Protein AF-0000000067832736 (afdb_homodimer)

Nearest PDB structures (foldseek):
  3fb3-assembly1_A  TM=7.747E-01  e=6.670E-08  Trypanosoma brucei
  3bj7-assembly2_C  TM=7.191E-01  e=8.350E-07  Mus musculus
  6tdf-assembly1_A  TM=6.948E-01  e=8.350E-07  Aspergillus fumigatus Af293
  2dxq-assembly1_B  TM=7.215E-01  e=2.022E-06  Agrobacterium fabrum str. C58
  1i21-assembly1_B  TM=8.495E-01  e=1.394E-04  Saccharomyces cerevisiae

Solvent-accessible surface area (backbone atoms only — not comparable to full-atom values): 16251 Å² total; per-residue (Å²): 108,76,44,77,46,80,49,65,57,88,81,41,46,80,68,45,50,65,53,50,52,53,55,47,67,76,65,65,87,48,50,86,74,47,45,85,35,65,35,59,69,60,54,49,50,33,41,74,72,69,25,49,47,35,39,36,29,22,39,80,88,62,50,73,49,32,40,36,35,28,42,48,41,59,41,65,54,22,56,84,32,34,27,28,37,48,73,47,75,49,55,42,78,93,54,51,56,87,59,47,54,59,51,51,53,52,52,48,50,54,52,36,47,74,72,57,28,43,33,37,38,40,68,30,43,70,87,69,64,46,56,62,61,40,41,75,73,59,32,41,85,55,29,35,35,25,36,34,74,107,108,77,44,76,46,80,48,64,58,90,80,41,47,80,68,44,50,66,53,51,54,53,54,46,67,74,65,61,74,59,50,84,74,48,46,83,35,65,35,58,70,58,52,50,51,35,41,76,71,69,25,48,46,36,38,35,29,23,39,80,87,62,50,75,48,32,39,36,36,28,43,48,42,59,43,65,55,21,56,84,32,34,28,29,36,48,73,48,75,48,55,42,78,93,54,51,56,88,59,46,51,60,50,50,53,52,52,48,51,54,52,37,46,75,72,57,27,44,33,37,39,40,68,31,44,70,86,70,64,45,55,63,62,42,40,76,72,59,32,42,84,55,29,36,34,25,36,34,76,106

Organism: Methylorubrum extorquens (strain ATCC 14718 / DSM 1338 / JCM 2805 / NCIMB 9133 / AM1) (NCBI:txid272630)

Sequence (300 aa):
MIRFDVEPLATVADEIAPLWERHYEEGAEDREIAPFAPDWRRYFMLEEGGNLLLLTARTDDGTMVGYLMAIIDTHLHFSRTVFAGVDVYWLAPEHRGGRTALRMLKTAEACFKAMGAHVVLQHAWHVRGQERLLARMGYAPMETVMKKVLMIRFDVEPLATVADEIAPLWERHYEEGAEDREIAPFAPDWRRYFMLEEGGNLLLLTARTDDGTMVGYLMAIIDTHLHFSRTVFAGVDVYWLAPEHRGGRTALRMLKTAEACFKAMGAHVVLQHAWHVRGQERLLARMGYAPMETVMKKVL

Structure (mmCIF, N/CA/C/O backbone):
data_AF-0000000067832736-model_v1
#
loop_
_entity.id
_entity.type
_entity.pdbx_description
1 polymer 'N-acetyltransferase domain-containing protein'
#
loop_
_atom_site.group_PDB
_atom_site.id
_atom_site.type_symbol
_atom_site.label_atom_id
_atom_site.label_alt_id
_atom_site.label_comp_id
_atom_site.label_asym_id
_atom_site.label_entity_id
_atom_site.label_seq_id
_atom_site.pdbx_PDB_ins_code
_atom_site.Cartn_x
_atom_site.Cartn_y
_atom_site.Cartn_z
_atom_site.occupancy
_atom_site.B_iso_or_equiv
_atom_site.auth_seq_id
_atom_site.auth_comp_id
_atom_site.auth_asym_id
_atom_site.auth_atom_id
_atom_site.pdbx_PDB_model_num
ATOM 1 N N . MET A 1 1 ? 0.219 32.844 8.609 1 86.75 1 MET A N 1
ATOM 2 C CA . MET A 1 1 ? 1.214 31.953 8.016 1 86.75 1 MET A CA 1
ATOM 3 C C . MET A 1 1 ? 1.048 30.531 8.531 1 86.75 1 MET A C 1
ATOM 5 O O . MET A 1 1 ? 0.608 30.328 9.664 1 86.75 1 MET A O 1
ATOM 9 N N . ILE A 1 2 ? 1.177 29.516 7.801 1 95.12 2 ILE A N 1
ATOM 10 C CA . ILE A 1 2 ? 1.01 28.125 8.227 1 95.12 2 ILE A CA 1
ATOM 11 C C . ILE A 1 2 ? 2.35 27.562 8.688 1 95.12 2 ILE A C 1
ATOM 13 O O . ILE A 1 2 ? 3.371 27.734 8.023 1 95.12 2 ILE A O 1
ATOM 17 N N . ARG A 1 3 ? 2.355 27.016 9.859 1 96.56 3 ARG A N 1
ATOM 18 C CA . ARG A 1 3 ? 3.535 26.359 10.422 1 96.56 3 ARG A CA 1
ATOM 19 C C . ARG A 1 3 ? 3.393 24.844 10.383 1 96.56 3 ARG A C 1
ATOM 21 O O . ARG A 1 3 ? 2.301 24.312 10.602 1 96.56 3 ARG A O 1
ATOM 28 N N . PHE A 1 4 ? 4.5 24.172 10.203 1 98 4 PHE A N 1
ATOM 29 C CA . PHE A 1 4 ? 4.527 22.719 10.195 1 98 4 PHE A CA 1
ATOM 30 C C . PHE A 1 4 ? 5.352 22.188 11.367 1 98 4 PHE A C 1
ATOM 32 O O . PHE A 1 4 ? 6.484 22.625 11.578 1 98 4 PHE A O 1
ATOM 39 N N . ASP A 1 5 ? 4.832 21.234 12.07 1 97.62 5 ASP A N 1
ATOM 40 C CA . ASP A 1 5 ? 5.551 20.625 13.188 1 97.62 5 ASP A CA 1
ATOM 41 C C . ASP A 1 5 ? 5.301 19.125 13.25 1 97.62 5 ASP A C 1
ATOM 43 O O . ASP A 1 5 ? 4.203 18.656 12.922 1 97.62 5 ASP A O 1
ATOM 47 N N . VAL A 1 6 ? 6.324 18.422 13.656 1 98.56 6 VAL A N 1
ATOM 48 C CA . VAL A 1 6 ? 6.133 17.016 14 1 98.56 6 VAL A CA 1
ATOM 49 C C . VAL A 1 6 ? 5.504 16.922 15.391 1 98.56 6 VAL A C 1
ATOM 51 O O . VAL A 1 6 ? 6.02 17.484 16.359 1 98.56 6 VAL A O 1
ATOM 54 N N . GLU A 1 7 ? 4.391 16.281 15.461 1 98.56 7 GLU A N 1
ATOM 55 C CA . GLU A 1 7 ? 3.707 16.109 16.734 1 98.56 7 GLU A CA 1
ATOM 56 C C . GLU A 1 7 ? 3.367 14.641 16.984 1 98.56 7 GLU A C 1
ATOM 58 O O . GLU A 1 7 ? 3.137 13.875 16.047 1 98.56 7 GLU A O 1
ATOM 63 N N . PRO A 1 8 ? 3.354 14.227 18.266 1 98.44 8 PRO A N 1
ATOM 64 C CA . PRO A 1 8 ? 2.875 12.875 18.547 1 98.44 8 PRO A CA 1
ATOM 65 C C . PRO A 1 8 ? 1.385 12.695 18.266 1 98.44 8 PRO A C 1
ATOM 67 O O . PRO A 1 8 ? 0.566 13.5 18.719 1 98.44 8 PRO A O 1
ATOM 70 N N . LEU A 1 9 ? 1.07 11.688 17.469 1 98.56 9 LEU A N 1
ATOM 71 C CA . LEU A 1 9 ? -0.328 11.422 17.141 1 98.56 9 LEU A CA 1
ATOM 72 C C . LEU A 1 9 ? -1.157 11.266 18.422 1 98.56 9 LEU A C 1
ATOM 74 O O . LEU A 1 9 ? -2.26 11.812 18.516 1 98.56 9 LEU A O 1
ATOM 78 N N . ALA A 1 10 ? -0.617 10.586 19.391 1 97.69 10 ALA A N 1
ATOM 79 C CA . ALA A 1 10 ? -1.321 10.289 20.641 1 97.69 10 ALA A CA 1
ATOM 80 C C . ALA A 1 10 ? -1.795 11.57 21.328 1 97.69 10 ALA A C 1
ATOM 82 O O . ALA A 1 10 ? -2.809 11.562 22.016 1 97.69 10 ALA A O 1
ATOM 83 N N . THR A 1 11 ? -1.122 12.672 21.078 1 97.88 11 THR A N 1
ATOM 84 C CA . THR A 1 11 ? -1.424 13.914 21.781 1 97.88 11 THR A CA 1
ATOM 85 C C . THR A 1 11 ? -2.398 14.766 20.984 1 97.88 11 THR A C 1
ATOM 87 O O . THR A 1 11 ? -3.014 15.688 21.516 1 97.88 11 THR A O 1
ATOM 90 N N . VAL A 1 12 ? -2.604 14.43 19.656 1 98.5 12 VAL A N 1
ATOM 91 C CA . VAL A 1 12 ? -3.398 15.336 18.844 1 98.5 12 VAL A CA 1
ATOM 92 C C . VAL A 1 12 ? -4.465 14.555 18.094 1 98.5 12 VAL A C 1
ATOM 94 O O . VAL A 1 12 ? -5.113 15.086 17.188 1 98.5 12 VAL A O 1
ATOM 97 N N . ALA A 1 13 ? -4.637 13.297 18.406 1 98.12 13 ALA A N 1
ATOM 98 C CA . ALA A 1 13 ? -5.602 12.445 17.703 1 98.12 13 ALA A CA 1
ATOM 99 C C . ALA A 1 13 ? -6.996 13.07 17.719 1 98.12 13 ALA A C 1
ATOM 101 O O . ALA A 1 13 ? -7.73 12.992 16.734 1 98.12 13 ALA A O 1
ATOM 102 N N . ASP A 1 14 ? -7.352 13.695 18.828 1 97.62 14 ASP A N 1
ATOM 103 C CA . ASP A 1 14 ? -8.672 14.297 18.969 1 97.62 14 ASP A CA 1
ATOM 104 C C . ASP A 1 14 ? -8.852 15.461 18 1 97.62 14 ASP A C 1
ATOM 106 O O . ASP A 1 14 ? -9.969 15.734 17.547 1 97.62 14 ASP A O 1
ATOM 110 N N . GLU A 1 15 ? -7.773 16.172 17.703 1 97.88 15 GLU A N 1
ATOM 111 C CA . GLU A 1 15 ? -7.812 17.266 16.75 1 97.88 15 GLU A CA 1
ATOM 112 C C . GLU A 1 15 ? -7.867 16.75 15.32 1 97.88 15 GLU A C 1
ATOM 114 O O . GLU A 1 15 ? -8.523 17.344 14.461 1 97.88 15 GLU A O 1
ATOM 119 N N . ILE A 1 16 ? -7.266 15.625 15.062 1 97.88 16 ILE A N 1
ATOM 120 C CA . ILE A 1 16 ? -7.141 15.07 13.727 1 97.88 16 ILE A CA 1
ATOM 121 C C . ILE A 1 16 ? -8.445 14.383 13.32 1 97.88 16 ILE A C 1
ATOM 123 O O . ILE A 1 16 ? -8.867 14.469 12.164 1 97.88 16 ILE A O 1
ATOM 127 N N . ALA A 1 17 ? -9.086 13.773 14.234 1 97.25 17 ALA A N 1
ATOM 128 C CA . ALA A 1 17 ? -10.227 12.898 13.961 1 97.25 17 ALA A CA 1
ATOM 129 C C . ALA A 1 17 ? -11.297 13.625 13.164 1 97.25 17 ALA A C 1
ATOM 131 O O . ALA A 1 17 ? -11.711 13.164 12.094 1 97.25 17 ALA A O 1
ATOM 132 N N . PRO A 1 18 ? -11.766 14.812 13.602 1 96.44 18 PRO A N 1
ATOM 133 C CA . PRO A 1 18 ? -12.805 15.492 12.828 1 96.44 18 PRO A CA 1
ATOM 134 C C . PRO A 1 18 ? -12.305 15.953 11.453 1 96.44 18 PRO A C 1
ATOM 136 O O . PRO A 1 18 ? -13.086 16 10.5 1 96.44 18 PRO A O 1
ATOM 139 N N . LEU A 1 19 ? -11.031 16.344 11.305 1 96.38 19 LEU A N 1
ATOM 140 C CA . LEU A 1 19 ? -10.469 16.734 10.023 1 96.38 19 LEU A CA 1
ATOM 141 C C . LEU A 1 19 ? -10.398 15.547 9.07 1 96.38 19 LEU A C 1
ATOM 143 O O . LEU A 1 19 ? -10.625 15.695 7.867 1 96.38 19 LEU A O 1
ATOM 147 N N . TRP A 1 20 ? -10.039 14.375 9.625 1 95.38 20 TRP A N 1
ATOM 148 C CA . TRP A 1 20 ? -9.922 13.164 8.828 1 95.38 20 TRP A CA 1
ATOM 149 C C . TRP A 1 20 ? -11.281 12.742 8.281 1 95.38 20 TRP A C 1
ATOM 151 O O . TRP A 1 20 ? -11.383 12.336 7.121 1 95.38 20 TRP A O 1
ATOM 161 N N . GLU A 1 21 ? -12.281 12.898 9.062 1 92.94 21 GLU A N 1
ATOM 162 C CA . GLU A 1 21 ? -13.641 12.633 8.586 1 92.94 21 GLU A CA 1
ATOM 163 C C . GLU A 1 21 ? -14.008 13.555 7.426 1 92.94 21 GLU A C 1
ATOM 165 O O . GLU A 1 21 ? -14.539 13.102 6.41 1 92.94 21 GLU A O 1
ATOM 170 N N . ARG A 1 22 ? -13.688 14.805 7.598 1 91.25 22 ARG A N 1
ATOM 171 C CA . ARG A 1 22 ? -13.922 15.781 6.535 1 91.25 22 ARG A CA 1
ATOM 172 C C . ARG A 1 22 ? -13.148 15.414 5.273 1 91.25 22 ARG A C 1
ATOM 174 O O . ARG A 1 22 ? -13.68 15.492 4.164 1 91.25 22 ARG A O 1
ATOM 181 N N . HIS A 1 23 ? -11.922 15.039 5.453 1 90.62 23 HIS A N 1
ATOM 182 C CA . HIS A 1 23 ? -11.047 14.602 4.371 1 90.62 23 HIS A CA 1
ATOM 183 C C . HIS A 1 23 ? -11.672 13.461 3.58 1 90.62 23 HIS A C 1
ATOM 185 O O . HIS A 1 23 ? -11.711 13.5 2.348 1 90.62 23 HIS A O 1
ATOM 191 N N . TYR A 1 24 ? -12.109 12.445 4.27 1 88.06 24 TYR A N 1
ATOM 192 C CA . TYR A 1 24 ? -12.664 11.258 3.633 1 88.06 24 TYR A CA 1
ATOM 193 C C . TYR A 1 24 ? -13.992 11.578 2.951 1 88.06 24 TYR A C 1
ATOM 195 O O . TYR A 1 24 ? -14.289 11.031 1.884 1 88.06 24 TYR A O 1
ATOM 203 N N . GLU A 1 25 ? -14.75 12.508 3.424 1 84.44 25 GLU A N 1
ATOM 204 C CA . GLU A 1 25 ? -16.016 12.922 2.834 1 84.44 25 GLU A CA 1
ATOM 205 C C . GLU A 1 25 ? -15.797 13.617 1.493 1 84.44 25 GLU A C 1
ATOM 207 O O . GLU A 1 25 ? -16.656 13.57 0.615 1 84.44 25 GLU A O 1
ATOM 212 N N . GLU A 1 26 ? -14.703 14.211 1.284 1 81.31 26 GLU A N 1
ATOM 213 C CA . GLU A 1 26 ? -14.391 14.93 0.053 1 81.31 26 GLU A CA 1
ATOM 214 C C . GLU A 1 26 ? -14.141 13.961 -1.101 1 81.31 26 GLU A C 1
ATOM 216 O O . GLU A 1 26 ? -14.297 14.32 -2.268 1 81.31 26 GLU A O 1
ATOM 221 N N . GLY A 1 27 ? -13.742 12.75 -0.785 1 70.81 27 GLY A N 1
ATOM 222 C CA . GLY A 1 27 ? -13.266 11.906 -1.87 1 70.81 27 GLY A CA 1
ATOM 223 C C . GLY A 1 27 ? -13.945 10.555 -1.917 1 70.81 27 GLY A C 1
ATOM 224 O O . GLY A 1 27 ? -13.734 9.781 -2.855 1 70.81 27 GLY A O 1
ATOM 225 N N . ALA A 1 28 ? -14.633 10.219 -0.95 1 66.5 28 ALA A N 1
ATOM 226 C CA . ALA A 1 28 ? -14.953 8.805 -0.811 1 66.5 28 ALA A CA 1
ATOM 227 C C . ALA A 1 28 ? -16.062 8.391 -1.774 1 66.5 28 ALA A C 1
ATOM 229 O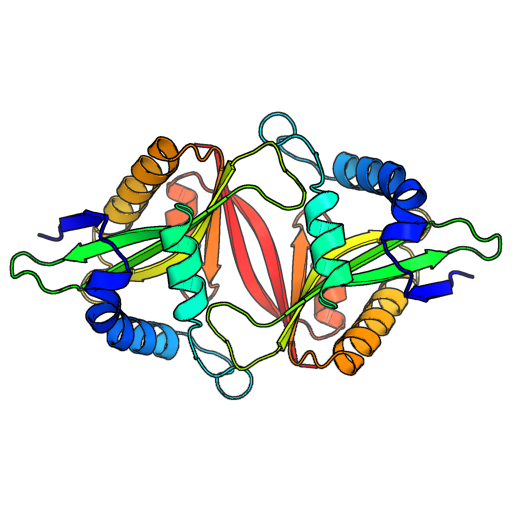 O . ALA A 1 28 ? -17.125 9.008 -1.806 1 66.5 28 ALA A O 1
ATOM 230 N N . GLU A 1 29 ? -15.516 7.52 -2.848 1 63.88 29 GLU A N 1
ATOM 231 C CA . GLU A 1 29 ? -16.344 6.77 -3.785 1 63.88 29 GLU A CA 1
ATOM 232 C C . GLU A 1 29 ? -16.562 5.336 -3.303 1 63.88 29 GLU A C 1
ATOM 234 O O . GLU A 1 29 ? -15.609 4.625 -3.004 1 63.88 29 GLU A O 1
ATOM 239 N N . ASP A 1 30 ? -17.469 5.059 -2.301 1 71.88 30 ASP A N 1
ATOM 240 C CA . ASP A 1 30 ? -17.812 3.695 -1.914 1 71.88 30 ASP A CA 1
ATOM 241 C C . ASP A 1 30 ? -17.906 3.561 -0.396 1 71.88 30 ASP A C 1
ATOM 243 O O . ASP A 1 30 ? -17.453 2.562 0.172 1 71.88 30 ASP A O 1
ATOM 247 N N . ARG A 1 31 ? -18.328 4.512 0.201 1 80 31 ARG A N 1
ATOM 248 C CA . ARG A 1 31 ? -18.438 4.566 1.655 1 80 31 ARG A CA 1
ATOM 249 C C . ARG A 1 31 ? -19.312 3.426 2.174 1 80 31 ARG A C 1
ATOM 251 O O . ARG A 1 31 ? -19.156 2.996 3.32 1 80 31 ARG A O 1
ATOM 258 N N . GLU A 1 32 ? -20.141 3.006 1.294 1 81.56 32 GLU A N 1
ATOM 259 C CA . GLU A 1 32 ? -21.031 1.922 1.705 1 81.56 32 GLU A CA 1
ATOM 260 C C . GLU A 1 32 ? -20.266 0.597 1.792 1 81.56 32 GLU A C 1
ATOM 262 O O . GLU A 1 32 ? -20.578 -0.243 2.639 1 81.56 32 GLU A O 1
ATOM 267 N N . ILE A 1 33 ? -19.328 0.477 1.059 1 84.25 33 ILE A N 1
ATOM 268 C CA . ILE A 1 33 ? -18.578 -0.766 0.992 1 84.25 33 ILE A CA 1
ATOM 269 C C . ILE A 1 33 ? -17.484 -0.762 2.062 1 84.25 33 ILE A C 1
ATOM 271 O O . ILE A 1 33 ? -17.297 -1.752 2.773 1 84.25 33 ILE A O 1
ATOM 275 N N . ALA A 1 34 ? -16.859 0.392 2.121 1 88.69 34 ALA A N 1
ATOM 276 C CA . ALA A 1 34 ? -15.789 0.571 3.102 1 88.69 34 ALA A CA 1
ATOM 277 C C . ALA A 1 34 ? -15.984 1.863 3.891 1 88.69 34 ALA A C 1
ATOM 279 O O . ALA A 1 34 ? -15.484 2.92 3.496 1 88.69 34 ALA A O 1
ATOM 280 N N . PRO A 1 35 ? -16.719 1.676 4.992 1 91.06 35 PRO A N 1
ATOM 281 C CA . PRO A 1 35 ? -16.891 2.875 5.812 1 91.06 35 PRO A CA 1
ATOM 282 C C . PRO A 1 35 ? -15.602 3.334 6.48 1 91.06 35 PRO A C 1
ATOM 284 O O . PRO A 1 35 ? -14.82 2.506 6.957 1 91.06 35 PRO A O 1
ATOM 287 N N . PHE A 1 36 ? -15.461 4.59 6.473 1 92.12 36 PHE A N 1
ATOM 288 C CA . PHE A 1 36 ? -14.297 5.168 7.137 1 92.12 36 PHE A CA 1
ATOM 289 C C . PHE A 1 36 ? -14.297 4.836 8.625 1 92.12 36 PHE A C 1
ATOM 291 O O . PHE A 1 36 ? -15.273 5.113 9.32 1 92.12 36 PHE A O 1
ATOM 298 N N . ALA A 1 37 ? -13.305 4.16 9.07 1 94.56 37 ALA A N 1
ATOM 299 C CA . ALA A 1 37 ? -13.102 3.727 10.453 1 94.56 37 ALA A CA 1
ATOM 300 C C . ALA A 1 37 ? -11.617 3.525 10.742 1 94.56 37 ALA A C 1
ATOM 302 O O . ALA A 1 37 ? -11.125 2.393 10.75 1 94.56 37 ALA A O 1
ATOM 303 N N . PRO A 1 38 ? -10.93 4.629 11.047 1 96.69 38 PRO A N 1
ATOM 304 C CA . PRO A 1 38 ? -9.484 4.488 11.266 1 96.69 38 PRO A CA 1
ATOM 305 C C . PRO A 1 38 ? -9.148 3.537 12.406 1 96.69 38 PRO A C 1
ATOM 307 O O . PRO A 1 38 ? -9.844 3.516 13.422 1 96.69 38 PRO A O 1
ATOM 310 N N . ASP A 1 39 ? -8.117 2.725 12.234 1 98.06 39 ASP A N 1
ATOM 311 C CA . ASP A 1 39 ? -7.605 1.85 13.289 1 98.06 39 ASP A CA 1
ATOM 312 C C . ASP A 1 39 ? -6.625 2.594 14.188 1 98.06 39 ASP A C 1
ATOM 314 O O . ASP A 1 39 ? -5.414 2.398 14.094 1 98.06 39 ASP A O 1
ATOM 318 N N . TRP A 1 40 ? -7.168 3.357 15.086 1 97.88 40 TRP A N 1
ATOM 319 C CA . TRP A 1 40 ? -6.352 4.211 15.945 1 97.88 40 TRP A CA 1
ATOM 320 C C . TRP A 1 40 ? -5.352 3.381 16.75 1 97.88 40 TRP A C 1
ATOM 322 O O . TRP A 1 40 ? -4.207 3.797 16.938 1 97.88 40 TRP A O 1
ATOM 332 N N . ARG A 1 41 ? -5.793 2.295 17.25 1 97.38 41 ARG A N 1
ATOM 333 C CA . ARG A 1 41 ? -4.898 1.434 18.031 1 97.38 41 ARG A CA 1
ATOM 334 C C . ARG A 1 41 ? -3.652 1.086 17.219 1 97.38 41 ARG A C 1
ATOM 336 O O . ARG A 1 41 ? -2.533 1.175 17.734 1 97.38 41 ARG A O 1
ATOM 343 N N . ARG A 1 42 ? -3.805 0.7 15.984 1 98 42 ARG A N 1
ATOM 344 C CA . ARG A 1 42 ? -2.678 0.336 15.141 1 98 42 ARG A CA 1
ATOM 345 C C . ARG A 1 42 ? -1.801 1.548 14.844 1 98 42 ARG A C 1
ATOM 347 O O . ARG A 1 42 ? -0.574 1.434 14.781 1 98 42 ARG A O 1
ATOM 354 N N . TYR A 1 43 ? -2.408 2.691 14.633 1 98.5 43 TYR A N 1
ATOM 355 C CA . TYR A 1 43 ? -1.625 3.904 14.438 1 98.5 43 TYR A CA 1
ATOM 356 C C . TYR A 1 43 ? -0.765 4.207 15.656 1 98.5 43 TYR A C 1
ATOM 358 O O . TYR A 1 43 ? 0.407 4.566 15.523 1 98.5 43 TYR A O 1
ATOM 366 N N . PHE A 1 44 ? -1.345 4.008 16.812 1 98.5 44 PHE A N 1
ATOM 367 C CA . PHE A 1 44 ? -0.595 4.266 18.031 1 98.5 44 PHE A CA 1
ATOM 368 C C . PHE A 1 44 ? 0.543 3.262 18.188 1 98.5 44 PHE A C 1
ATOM 370 O O . PHE A 1 44 ? 1.625 3.613 18.672 1 98.5 44 PHE A O 1
ATOM 377 N N . MET A 1 45 ? 0.326 2.039 17.812 1 98 45 MET A N 1
ATOM 378 C CA . MET A 1 45 ? 1.382 1.031 17.844 1 98 45 MET A CA 1
ATOM 379 C C . MET A 1 45 ? 2.525 1.405 16.906 1 98 45 MET A C 1
ATOM 381 O O . MET A 1 45 ? 3.695 1.244 17.25 1 98 45 MET A O 1
ATOM 385 N N . LEU A 1 46 ? 2.152 1.878 15.75 1 98.19 46 LEU A N 1
ATOM 386 C CA . LEU A 1 46 ? 3.168 2.334 14.805 1 98.19 46 LEU A CA 1
ATOM 387 C C . LEU A 1 46 ? 3.971 3.492 15.391 1 98.19 46 LEU A C 1
ATOM 389 O O . LEU A 1 46 ? 5.195 3.539 15.25 1 98.19 46 LEU A O 1
ATOM 393 N N . GLU A 1 47 ? 3.27 4.41 16 1 98.5 47 GLU A N 1
ATOM 394 C CA . GLU A 1 47 ? 3.945 5.547 16.625 1 98.5 47 GLU A CA 1
ATOM 395 C C . GLU A 1 47 ? 4.887 5.09 17.734 1 98.5 47 GLU A C 1
ATOM 397 O O . GLU A 1 47 ? 6.039 5.523 17.797 1 98.5 47 GLU A O 1
ATOM 402 N N . GLU A 1 48 ? 4.406 4.215 18.578 1 98 48 GLU A N 1
ATOM 403 C CA . GLU A 1 48 ? 5.207 3.695 19.688 1 98 48 GLU A CA 1
ATOM 404 C C . GLU A 1 48 ? 6.445 2.969 19.172 1 98 48 GLU A C 1
ATOM 406 O O . GLU A 1 48 ? 7.504 3.018 19.812 1 98 48 GLU A O 1
ATOM 411 N N . GLY A 1 49 ? 6.32 2.334 18.047 1 97.75 49 GLY A N 1
ATOM 412 C CA . GLY A 1 49 ? 7.426 1.599 17.469 1 97.75 49 GLY A CA 1
ATOM 413 C C . GLY A 1 49 ? 8.422 2.492 16.75 1 97.75 49 GLY A C 1
ATOM 414 O O . GLY A 1 49 ? 9.477 2.027 16.297 1 97.75 49 GLY A O 1
ATOM 415 N N . GLY A 1 50 ? 8.102 3.781 16.641 1 97.5 50 GLY A N 1
ATOM 416 C CA . GLY A 1 50 ? 8.977 4.727 15.969 1 97.5 50 GLY A CA 1
ATOM 417 C C . GLY A 1 50 ? 8.805 4.734 14.461 1 97.5 50 GLY A C 1
ATOM 418 O O . GLY A 1 50 ? 9.625 5.309 13.742 1 97.5 50 GLY A O 1
ATOM 419 N N . ASN A 1 51 ? 7.695 4.211 13.953 1 98.38 51 ASN A N 1
ATOM 420 C CA . ASN A 1 51 ? 7.523 4 12.523 1 98.38 51 ASN A CA 1
ATOM 421 C C . ASN A 1 51 ? 6.523 4.988 11.922 1 98.38 51 ASN A C 1
ATOM 423 O O . ASN A 1 51 ? 6.258 4.961 10.719 1 98.38 51 ASN A O 1
ATOM 427 N N . LEU A 1 52 ? 5.957 5.855 12.758 1 98.69 52 LEU A N 1
ATOM 428 C CA . LEU A 1 52 ? 4.953 6.805 12.289 1 98.69 52 LEU A CA 1
ATOM 429 C C . LEU A 1 52 ? 5.465 8.234 12.414 1 98.69 52 LEU A C 1
ATOM 431 O O . LEU A 1 52 ? 5.984 8.633 13.461 1 98.69 52 LEU A O 1
ATOM 435 N N . LEU A 1 53 ? 5.367 8.969 11.344 1 98.75 53 LEU A N 1
ATOM 436 C CA . LEU A 1 53 ? 5.586 10.406 11.359 1 98.75 53 LEU A CA 1
ATOM 437 C C . LEU A 1 53 ? 4.277 11.156 11.156 1 98.75 53 LEU A C 1
ATOM 439 O O . LEU A 1 53 ? 3.518 10.859 10.227 1 98.75 53 LEU A O 1
ATOM 443 N N . LEU A 1 54 ? 4.008 12.047 12.023 1 98.88 54 LEU A N 1
ATOM 444 C CA . LEU A 1 54 ? 2.896 12.977 11.852 1 98.88 54 LEU A CA 1
ATOM 445 C C . LEU A 1 54 ? 3.398 14.406 11.75 1 98.88 54 LEU A C 1
ATOM 447 O O . LEU A 1 54 ? 4.035 14.922 12.672 1 98.88 54 LEU A O 1
ATOM 451 N N . LEU A 1 55 ? 3.176 15.016 10.625 1 98.81 55 LEU A N 1
ATOM 452 C CA . LEU A 1 55 ? 3.416 16.438 10.398 1 98.81 55 LEU A CA 1
ATOM 453 C C . LEU A 1 55 ? 2.105 17.219 10.383 1 98.81 55 LEU A C 1
ATOM 455 O O . LEU A 1 55 ? 1.218 16.922 9.578 1 98.81 55 LEU A O 1
ATOM 459 N N . THR A 1 56 ? 1.976 18.156 11.266 1 98.69 56 THR A N 1
ATOM 460 C CA . THR A 1 56 ? 0.757 18.953 11.32 1 98.69 56 THR A CA 1
ATOM 461 C C . THR A 1 56 ? 0.987 20.344 10.703 1 98.69 56 THR A C 1
ATOM 463 O O . THR A 1 56 ? 2.117 20.828 10.68 1 98.69 56 THR A O 1
ATOM 466 N N . ALA A 1 57 ? -0.029 20.906 10.148 1 98.25 57 ALA A N 1
ATOM 467 C CA . ALA A 1 57 ? -0.073 22.281 9.695 1 98.25 57 ALA A CA 1
ATOM 468 C C . ALA A 1 57 ? -0.998 23.125 10.57 1 98.25 57 ALA A C 1
ATOM 470 O O . ALA A 1 57 ? -2.182 22.812 10.711 1 98.25 57 ALA A O 1
ATOM 471 N N . ARG A 1 58 ? -0.452 24.219 11.117 1 98 58 ARG A N 1
ATOM 472 C CA . ARG A 1 58 ? -1.242 25.047 12.016 1 98 58 ARG A CA 1
ATOM 473 C C . ARG A 1 58 ? -1.148 26.516 11.625 1 98 58 ARG A C 1
ATOM 475 O O . ARG A 1 58 ? -0.091 26.984 11.203 1 98 58 ARG A O 1
ATOM 482 N N . THR A 1 59 ? -2.283 27.234 11.844 1 97.06 59 THR A N 1
ATOM 483 C CA . THR A 1 59 ? -2.299 28.688 11.695 1 97.06 59 THR A CA 1
ATOM 484 C C . THR A 1 59 ? -1.635 29.359 12.898 1 97.06 59 THR A C 1
ATOM 486 O O . THR A 1 59 ? -1.274 28.688 13.867 1 97.06 59 THR A O 1
ATOM 489 N N . ASP A 1 60 ? -1.492 30.594 12.742 1 95.19 60 ASP A N 1
ATOM 490 C CA . ASP A 1 60 ? -0.812 31.375 13.781 1 95.19 60 ASP A CA 1
ATOM 491 C C . ASP A 1 60 ? -1.54 31.25 15.117 1 95.19 60 ASP A C 1
ATOM 493 O O . ASP A 1 60 ? -0.912 31.281 16.172 1 95.19 60 ASP A O 1
ATOM 497 N N . ASP A 1 61 ? -2.82 31.062 15.086 1 96 61 ASP A N 1
ATOM 498 C CA . ASP A 1 61 ? -3.607 30.984 16.312 1 96 61 ASP A CA 1
ATOM 499 C C . ASP A 1 61 ? -3.615 29.547 16.859 1 96 61 ASP A C 1
ATOM 501 O O . ASP A 1 61 ? -4.281 29.266 17.859 1 96 61 ASP A O 1
ATOM 505 N N . GLY A 1 62 ? -2.98 28.703 16.203 1 96.69 62 GLY A N 1
ATOM 506 C CA . GLY A 1 62 ? -2.795 27.359 16.703 1 96.69 62 GLY A CA 1
ATOM 507 C C . GLY A 1 62 ? -3.785 26.359 16.125 1 96.69 62 GLY A C 1
ATOM 508 O O . GLY A 1 62 ? -3.732 25.172 16.438 1 96.69 62 GLY A O 1
ATOM 509 N N . THR A 1 63 ? -4.633 26.844 15.219 1 97.25 63 THR A N 1
ATOM 510 C CA . THR A 1 63 ? -5.648 25.969 14.648 1 97.25 63 THR A CA 1
ATOM 511 C C . THR A 1 63 ? -5.023 25 13.648 1 97.25 63 THR A C 1
ATOM 513 O O . THR A 1 63 ? -4.277 25.422 12.758 1 97.25 63 THR A O 1
ATOM 516 N N . MET A 1 64 ? -5.277 23.688 13.852 1 98.06 64 MET A N 1
ATOM 517 C CA . MET A 1 64 ? -4.797 22.703 12.883 1 98.06 64 MET A CA 1
ATOM 518 C C . MET A 1 64 ? -5.629 22.75 11.609 1 98.06 64 MET A C 1
ATOM 520 O O . MET A 1 64 ? -6.855 22.641 11.656 1 98.06 64 MET A O 1
ATOM 524 N N . VAL A 1 65 ? -4.957 22.922 10.469 1 97.25 65 VAL A N 1
ATOM 525 C CA . VAL A 1 65 ? -5.668 23.062 9.203 1 97.25 65 VAL A CA 1
ATOM 526 C C . VAL A 1 65 ? -5.207 22 8.219 1 97.25 65 VAL A C 1
ATOM 528 O O . VAL A 1 65 ? -5.605 22 7.055 1 97.25 65 VAL A O 1
ATOM 531 N N . GLY A 1 66 ? -4.355 21.062 8.648 1 97.19 66 GLY A N 1
ATOM 532 C CA . GLY A 1 66 ? -3.883 19.969 7.812 1 97.19 66 GLY A CA 1
ATOM 533 C C . GLY A 1 66 ? -2.936 19.031 8.531 1 97.19 66 GLY A C 1
ATOM 534 O O . GLY A 1 66 ? -2.559 19.281 9.68 1 97.19 66 GLY A O 1
ATOM 535 N N . TYR A 1 67 ? -2.615 17.938 7.844 1 98.12 67 TYR A N 1
ATOM 536 C CA . TYR A 1 67 ? -1.716 16.938 8.414 1 98.12 67 TYR A CA 1
ATOM 537 C C . TYR A 1 67 ? -1.173 16.016 7.328 1 98.12 67 TYR A C 1
ATOM 539 O O . TYR A 1 67 ? -1.729 15.945 6.227 1 98.12 67 TYR A O 1
ATOM 547 N N . LEU A 1 68 ? -0.103 15.445 7.582 1 97.69 68 LEU A N 1
ATOM 548 C CA . LEU A 1 68 ? 0.491 14.359 6.812 1 97.69 68 LEU A CA 1
ATOM 549 C C . LEU A 1 68 ? 0.994 13.25 7.73 1 97.69 68 LEU A C 1
ATOM 551 O O . LEU A 1 68 ? 1.712 13.516 8.695 1 97.69 68 LEU A O 1
ATOM 555 N N . MET A 1 69 ? 0.56 12 7.488 1 98.56 69 MET A N 1
ATOM 556 C CA . MET A 1 69 ? 1.094 10.836 8.18 1 98.56 69 MET A CA 1
ATOM 557 C C . MET A 1 69 ? 1.841 9.922 7.219 1 98.56 69 MET A C 1
ATOM 559 O O . MET A 1 69 ? 1.389 9.695 6.094 1 98.56 69 MET A O 1
ATOM 563 N N . ALA A 1 70 ? 2.906 9.438 7.68 1 98.81 70 ALA A N 1
ATOM 564 C CA . ALA A 1 70 ? 3.697 8.492 6.891 1 98.81 70 ALA A CA 1
ATOM 565 C C . ALA A 1 70 ? 4.219 7.352 7.758 1 98.81 70 ALA A C 1
ATOM 567 O O . ALA A 1 70 ? 4.52 7.547 8.938 1 98.81 70 ALA A O 1
ATOM 568 N N . ILE A 1 71 ? 4.266 6.23 7.215 1 98.75 71 ILE A N 1
ATOM 569 C CA . ILE A 1 71 ? 4.852 5.059 7.852 1 98.75 71 ILE A CA 1
ATOM 570 C C . ILE A 1 71 ? 6.285 4.867 7.355 1 98.75 71 ILE A C 1
ATOM 572 O O . ILE A 1 71 ? 6.523 4.762 6.152 1 98.75 71 ILE A O 1
ATOM 576 N N . ILE A 1 72 ? 7.195 4.898 8.234 1 98.69 72 ILE A N 1
ATOM 577 C CA . ILE A 1 72 ? 8.617 4.719 7.945 1 98.69 72 ILE A CA 1
ATOM 578 C C . ILE A 1 72 ? 9.031 3.289 8.281 1 98.69 72 ILE A C 1
ATOM 580 O O . ILE A 1 72 ? 9.125 2.922 9.453 1 98.69 72 ILE A O 1
ATOM 584 N N . ASP A 1 73 ? 9.297 2.531 7.262 1 98.12 73 ASP A N 1
ATOM 585 C CA . ASP A 1 73 ? 9.602 1.12 7.473 1 98.12 73 ASP A CA 1
ATOM 586 C C . ASP A 1 73 ? 10.227 0.499 6.227 1 98.12 73 ASP A C 1
ATOM 588 O O . ASP A 1 73 ? 10.328 1.151 5.184 1 98.12 73 ASP A O 1
ATOM 592 N N . THR A 1 74 ? 10.711 -0.679 6.398 1 97.38 74 THR A N 1
ATOM 593 C CA . THR A 1 74 ? 11.125 -1.455 5.234 1 97.38 74 THR A CA 1
ATOM 594 C C . THR A 1 74 ? 9.914 -2.057 4.527 1 97.38 74 THR A C 1
ATOM 596 O O . THR A 1 74 ? 8.789 -1.97 5.031 1 97.38 74 THR A O 1
ATOM 599 N N . HIS A 1 75 ? 10.102 -2.51 3.322 1 94.88 75 HIS A N 1
ATOM 600 C CA . HIS A 1 75 ? 9.086 -3.141 2.492 1 94.88 75 HIS A CA 1
ATOM 601 C C . HIS A 1 75 ? 9.266 -4.656 2.457 1 94.88 75 HIS A C 1
ATOM 603 O O . HIS A 1 75 ? 10.391 -5.152 2.537 1 94.88 75 HIS A O 1
ATOM 609 N N . LEU A 1 76 ? 8.242 -5.367 2.246 1 96.38 76 LEU A N 1
ATOM 610 C CA . LEU A 1 76 ? 8.258 -6.824 2.24 1 96.38 76 LEU A CA 1
ATOM 611 C C . LEU A 1 76 ? 9.211 -7.352 1.173 1 96.38 76 LEU A C 1
ATOM 613 O O . LEU A 1 76 ? 9.844 -8.391 1.361 1 96.38 76 LEU A O 1
ATOM 617 N N . HIS A 1 77 ? 9.352 -6.613 0.094 1 94.75 77 HIS A N 1
ATOM 618 C CA . HIS A 1 77 ? 10.203 -7.059 -1.004 1 94.75 77 HIS A CA 1
ATOM 619 C C . HIS A 1 77 ? 11.625 -6.543 -0.838 1 94.75 77 HIS A C 1
ATOM 621 O O . HIS A 1 77 ? 12.547 -7.02 -1.507 1 94.75 77 HIS A O 1
ATOM 627 N N . PHE A 1 78 ? 11.734 -5.492 0.019 1 94.56 78 PHE A N 1
ATOM 628 C CA . PHE A 1 78 ? 12.992 -4.766 0.134 1 94.56 78 PHE A CA 1
ATOM 629 C C . PHE A 1 78 ? 13.359 -4.543 1.597 1 94.56 78 PHE A C 1
ATOM 631 O O . PHE A 1 78 ? 13.336 -3.41 2.082 1 94.56 78 PHE A O 1
ATOM 638 N N . SER A 1 79 ? 13.891 -5.582 2.18 1 95.94 79 SER A N 1
ATOM 639 C CA . SER A 1 79 ? 14.102 -5.574 3.623 1 95.94 79 SER A CA 1
ATOM 640 C C . SER A 1 79 ? 15.336 -4.75 3.994 1 95.94 79 SER A C 1
ATOM 642 O O . SER A 1 79 ? 15.555 -4.449 5.168 1 95.94 79 SER A O 1
ATOM 644 N N . ARG A 1 80 ? 16.062 -4.281 2.953 1 95.25 80 ARG A N 1
ATOM 645 C CA . ARG A 1 80 ? 17.297 -3.557 3.225 1 95.25 80 ARG A CA 1
ATOM 646 C C . ARG A 1 80 ? 17.156 -2.074 2.902 1 95.25 80 ARG A C 1
ATOM 648 O O . ARG A 1 80 ? 18.125 -1.319 2.961 1 95.25 80 ARG A O 1
ATOM 655 N N . THR A 1 8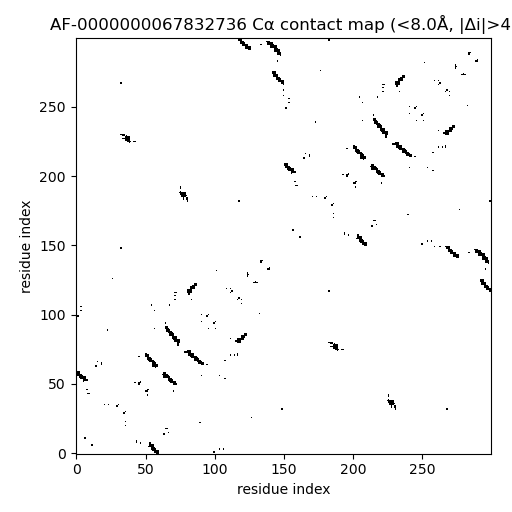1 ? 15.984 -1.66 2.529 1 96.38 81 THR A N 1
ATOM 656 C CA . THR A 1 81 ? 15.711 -0.275 2.164 1 96.38 81 THR A CA 1
ATOM 657 C C . THR A 1 81 ? 14.586 0.298 3.021 1 96.38 81 THR A C 1
ATOM 659 O O . THR A 1 81 ? 13.531 -0.325 3.172 1 96.38 81 THR A O 1
ATOM 662 N N . VAL A 1 82 ? 14.82 1.436 3.572 1 97.81 82 VAL A N 1
ATOM 663 C CA . VAL A 1 82 ? 13.797 2.094 4.371 1 97.81 82 VAL A CA 1
ATOM 664 C C . VAL A 1 82 ? 12.969 3.021 3.482 1 97.81 82 VAL A C 1
ATOM 666 O O . VAL A 1 82 ? 13.523 3.832 2.734 1 97.81 82 VAL A O 1
ATOM 669 N N . PHE A 1 83 ? 11.68 2.898 3.572 1 98.25 83 PHE A N 1
ATOM 670 C CA . PHE A 1 83 ? 10.742 3.709 2.811 1 98.25 83 PHE A CA 1
ATOM 671 C C . PHE A 1 83 ? 9.961 4.641 3.73 1 98.25 83 PHE A C 1
ATOM 673 O O . PHE A 1 83 ? 9.742 4.328 4.902 1 98.25 83 PHE A O 1
ATOM 680 N N . ALA A 1 84 ? 9.625 5.742 3.211 1 98.75 84 ALA A N 1
ATOM 681 C CA . ALA A 1 84 ? 8.539 6.555 3.756 1 98.75 84 ALA A CA 1
ATOM 682 C C . ALA A 1 84 ? 7.289 6.457 2.889 1 98.75 84 ALA A C 1
ATOM 684 O O . ALA A 1 84 ? 7.238 7.031 1.799 1 98.75 84 ALA A O 1
ATOM 685 N N . GLY A 1 85 ? 6.352 5.73 3.391 1 98.5 85 GLY A N 1
ATOM 686 C CA . GLY A 1 85 ? 5.066 5.652 2.715 1 98.5 85 GLY A CA 1
ATOM 687 C C . GLY A 1 85 ? 4.051 6.648 3.244 1 98.5 85 GLY A C 1
ATOM 688 O O . GLY A 1 85 ? 3.562 6.508 4.367 1 98.5 85 GLY A O 1
ATOM 689 N N . VAL A 1 86 ? 3.727 7.59 2.412 1 98.06 86 VAL A N 1
ATOM 690 C CA . VAL A 1 86 ? 2.729 8.57 2.832 1 98.06 86 V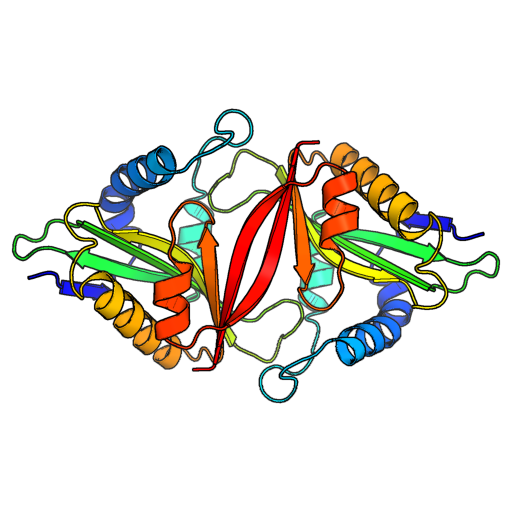AL A CA 1
ATOM 691 C C . VAL A 1 86 ? 1.347 7.918 2.859 1 98.06 86 VAL A C 1
ATOM 693 O O . VAL A 1 86 ? 0.863 7.43 1.837 1 98.06 86 VAL A O 1
ATOM 696 N N . ASP A 1 87 ? 0.821 7.898 4.031 1 96.94 87 ASP A N 1
ATOM 697 C CA . ASP A 1 87 ? -0.447 7.219 4.281 1 96.94 87 ASP A CA 1
ATOM 698 C C . ASP A 1 87 ? -1.629 8.148 4.016 1 96.94 87 ASP A C 1
ATOM 700 O O . ASP A 1 87 ? -2.619 7.742 3.4 1 96.94 87 ASP A O 1
ATOM 704 N N . VAL A 1 88 ? -1.527 9.32 4.523 1 94.5 88 VAL A N 1
ATOM 705 C CA . VAL A 1 88 ? -2.564 10.328 4.332 1 94.5 88 VAL A CA 1
ATOM 706 C C . VAL A 1 88 ? -1.938 11.719 4.324 1 94.5 88 VAL A C 1
ATOM 708 O O . VAL A 1 88 ? -0.944 11.961 5.016 1 94.5 88 VAL A O 1
ATOM 711 N N . TYR A 1 89 ? -2.475 12.555 3.494 1 92.75 89 TYR A N 1
ATOM 712 C CA . TYR A 1 89 ? -2.113 13.961 3.352 1 92.75 89 TYR A CA 1
ATOM 713 C C . TYR A 1 89 ? -3.342 14.805 3.047 1 92.75 89 TYR A C 1
ATOM 715 O O . TYR A 1 89 ? -4.086 14.516 2.107 1 92.75 89 TYR A O 1
ATOM 723 N N . TRP A 1 90 ? -3.486 15.844 3.896 1 93.44 90 TRP A N 1
ATOM 724 C CA . TRP A 1 90 ? -4.66 16.688 3.695 1 93.44 90 TRP A CA 1
ATOM 725 C C . TRP A 1 90 ? -4.41 18.094 4.199 1 93.44 90 TRP A C 1
ATOM 727 O O . TRP A 1 90 ? -3.801 18.297 5.254 1 93.44 90 TRP A O 1
ATOM 737 N N . LEU A 1 91 ? -4.797 19.031 3.412 1 94 91 LEU A N 1
ATOM 738 C CA . LEU A 1 91 ? -4.91 20.438 3.793 1 94 91 LEU A CA 1
ATOM 739 C C . LEU A 1 91 ? -6.328 20.938 3.561 1 94 91 LEU A C 1
ATOM 741 O O . LEU A 1 91 ? -6.941 20.641 2.535 1 94 91 LEU A O 1
ATOM 745 N N . ALA A 1 92 ? -6.809 21.672 4.551 1 93.56 92 ALA A N 1
ATOM 746 C CA . ALA A 1 92 ? -8.102 22.312 4.32 1 93.56 92 ALA A CA 1
ATOM 747 C C . ALA A 1 92 ? -8.102 23.078 3 1 93.56 92 ALA A C 1
ATOM 749 O O . ALA A 1 92 ? -7.113 23.734 2.656 1 93.56 92 ALA A O 1
ATOM 750 N N . PRO A 1 93 ? -9.211 22.953 2.236 1 89.81 93 PRO A N 1
ATOM 751 C CA . PRO A 1 93 ? -9.289 23.547 0.901 1 89.81 93 PRO A CA 1
ATOM 752 C C . PRO A 1 93 ? -8.859 25.016 0.89 1 89.81 93 PRO A C 1
ATOM 754 O O . PRO A 1 93 ? -8.172 25.453 -0.038 1 89.81 93 PRO A O 1
ATOM 757 N N . GLU A 1 94 ? -9.156 25.734 1.866 1 89.81 94 GLU A N 1
ATOM 758 C CA . GLU A 1 94 ? -8.867 27.156 1.927 1 89.81 94 GLU A CA 1
ATOM 759 C C . GLU A 1 94 ? -7.375 27.422 2.119 1 89.81 94 GLU A C 1
ATOM 761 O O . GLU A 1 94 ? -6.906 28.547 1.968 1 89.81 94 GLU A O 1
ATOM 766 N N . HIS A 1 95 ? -6.652 26.312 2.381 1 91.19 95 HIS A N 1
ATOM 767 C CA . HIS A 1 95 ? -5.227 26.5 2.646 1 91.19 95 HIS A CA 1
ATOM 768 C C . HIS A 1 95 ? -4.379 25.75 1.63 1 91.19 95 HIS A C 1
ATOM 770 O O . HIS A 1 95 ? -3.182 25.531 1.847 1 91.19 95 HIS A O 1
ATOM 776 N N . ARG A 1 96 ? -4.965 25.188 0.52 1 84.5 96 ARG A N 1
ATOM 777 C CA . ARG A 1 96 ? -4.266 24.406 -0.489 1 84.5 96 ARG A CA 1
ATOM 778 C C . ARG A 1 96 ? -3.553 25.297 -1.491 1 84.5 96 ARG A C 1
ATOM 780 O O . ARG A 1 96 ? -2.74 24.828 -2.291 1 84.5 96 ARG A O 1
ATOM 787 N N . GLY A 1 97 ? -3.834 26.484 -1.473 1 75.19 97 GLY A N 1
ATOM 788 C CA . GLY A 1 97 ? -3.309 27.422 -2.463 1 75.19 97 GLY A CA 1
ATOM 789 C C . GLY A 1 97 ? -1.924 27.938 -2.121 1 75.19 97 GLY A C 1
ATOM 790 O O . GLY A 1 97 ? -1.386 27.625 -1.057 1 75.19 97 GLY A O 1
ATOM 791 N N . GLY A 1 98 ? -1.301 28.422 -3.133 1 79.12 98 GLY A N 1
ATOM 792 C CA . GLY A 1 98 ? 0.031 28.984 -2.973 1 79.12 98 GLY A CA 1
ATOM 793 C C . GLY A 1 98 ? 1.113 27.922 -2.846 1 79.12 98 GLY A C 1
ATOM 794 O O . GLY A 1 98 ? 1.173 26.984 -3.646 1 79.12 98 GLY A O 1
ATOM 795 N N . ARG A 1 99 ? 1.979 28.141 -1.869 1 88.31 99 ARG A N 1
ATOM 796 C CA . ARG A 1 99 ? 3.143 27.281 -1.69 1 88.31 99 ARG A CA 1
ATOM 797 C C . ARG A 1 99 ? 2.996 26.406 -0.442 1 88.31 99 ARG A C 1
ATOM 799 O O . ARG A 1 99 ? 3.941 25.734 -0.04 1 88.31 99 ARG A O 1
ATOM 806 N N . THR A 1 100 ? 1.724 26.391 0.072 1 92.5 100 THR A N 1
ATOM 807 C CA . THR A 1 100 ? 1.562 25.719 1.357 1 92.5 100 THR A CA 1
ATOM 808 C C . THR A 1 100 ? 1.725 24.219 1.205 1 92.5 100 THR A C 1
ATOM 810 O O . THR A 1 100 ? 2.467 23.578 1.962 1 92.5 100 THR A O 1
ATOM 813 N N . ALA A 1 101 ? 1.084 23.672 0.22 1 91.31 101 ALA A N 1
ATOM 814 C CA . ALA A 1 101 ? 1.178 22.234 -0.016 1 91.31 101 ALA A CA 1
ATOM 815 C C . ALA A 1 101 ? 2.609 21.828 -0.348 1 91.31 101 ALA A C 1
ATOM 817 O O . ALA A 1 101 ? 3.129 20.844 0.207 1 91.31 101 ALA A O 1
ATOM 818 N N . LEU A 1 102 ? 3.188 22.609 -1.204 1 92.81 102 LEU A N 1
ATOM 819 C CA . LEU A 1 102 ? 4.57 22.344 -1.584 1 92.81 102 LEU A CA 1
ATOM 820 C C . LEU A 1 102 ? 5.488 22.406 -0.368 1 92.81 102 LEU A C 1
ATOM 822 O O . LEU A 1 102 ? 6.348 21.547 -0.187 1 92.81 102 LEU A O 1
ATOM 826 N N . ARG A 1 103 ? 5.355 23.391 0.445 1 95.25 103 ARG A N 1
ATOM 827 C CA . ARG A 1 103 ? 6.18 23.547 1.639 1 95.25 103 ARG A CA 1
ATOM 828 C C . ARG A 1 103 ? 5.969 22.406 2.611 1 95.25 103 ARG A C 1
ATOM 830 O O . ARG A 1 103 ? 6.922 21.922 3.234 1 95.25 103 ARG A O 1
ATOM 837 N N . MET A 1 104 ? 4.789 21.969 2.748 1 96.06 104 MET A N 1
ATOM 838 C CA . MET A 1 104 ? 4.5 20.859 3.656 1 96.06 104 MET A CA 1
ATOM 839 C C . MET A 1 104 ? 5.18 19.578 3.182 1 96.06 104 MET A C 1
ATOM 841 O O . MET A 1 104 ? 5.82 18.875 3.971 1 96.06 104 MET A O 1
ATOM 845 N N . LEU A 1 105 ? 5.055 19.344 1.889 1 95.88 105 LEU A N 1
ATOM 846 C CA . LEU A 1 105 ? 5.629 18.125 1.329 1 95.88 105 LEU A CA 1
ATOM 847 C C . LEU A 1 105 ? 7.152 18.156 1.4 1 95.88 105 LEU A C 1
ATOM 849 O O . LEU A 1 105 ? 7.789 17.141 1.683 1 95.88 105 LEU A O 1
ATOM 853 N N . LYS A 1 106 ? 7.715 19.297 1.208 1 96.94 106 LYS A N 1
ATOM 854 C CA . LYS A 1 106 ? 9.164 19.438 1.332 1 96.94 106 LYS A CA 1
ATOM 855 C C . LYS A 1 106 ? 9.609 19.234 2.777 1 96.94 106 LYS A C 1
ATOM 857 O O . LYS A 1 106 ? 10.641 18.609 3.035 1 96.94 106 LYS A O 1
ATOM 862 N N . THR A 1 107 ? 8.859 19.812 3.664 1 98.06 107 THR A N 1
ATOM 863 C CA . THR A 1 107 ? 9.156 19.625 5.078 1 98.06 107 THR A CA 1
ATOM 864 C C . THR A 1 107 ? 9.078 18.141 5.449 1 98.06 107 THR A C 1
ATOM 866 O O . THR A 1 107 ? 9.945 17.625 6.152 1 98.06 107 THR A O 1
ATOM 869 N N . ALA A 1 108 ? 8.086 17.484 4.941 1 98.31 108 ALA A N 1
ATOM 870 C CA . ALA A 1 108 ? 7.938 16.062 5.195 1 98.31 108 ALA A CA 1
ATOM 871 C C . ALA A 1 108 ? 9.133 15.273 4.664 1 98.31 108 ALA A C 1
ATOM 873 O O . ALA A 1 108 ? 9.672 14.398 5.352 1 98.31 108 ALA A O 1
ATOM 874 N N . GLU A 1 109 ? 9.547 15.578 3.465 1 98.44 109 GLU A N 1
ATOM 875 C CA . GLU A 1 109 ? 10.695 14.891 2.877 1 98.44 109 GLU A CA 1
ATOM 876 C C . GLU A 1 109 ? 11.938 15.039 3.75 1 98.44 109 GLU A C 1
ATOM 878 O O . GLU A 1 109 ? 12.703 14.086 3.918 1 98.44 109 GLU A O 1
ATOM 883 N N . ALA A 1 110 ? 12.133 16.203 4.27 1 98.44 110 ALA A N 1
ATOM 884 C CA . ALA A 1 110 ? 13.266 16.422 5.164 1 98.44 110 ALA A CA 1
ATOM 885 C C . ALA A 1 110 ? 13.172 15.547 6.406 1 98.44 110 ALA A C 1
ATOM 887 O O . ALA A 1 110 ? 14.172 14.992 6.859 1 98.44 110 ALA A O 1
ATOM 888 N N . CYS A 1 111 ? 11.977 15.422 6.945 1 98.56 111 CYS A N 1
ATOM 889 C CA . CYS A 1 111 ? 11.758 14.562 8.102 1 98.56 111 CYS A CA 1
ATOM 890 C C . CYS A 1 111 ? 12 13.102 7.754 1 98.56 111 CYS A C 1
ATOM 892 O O . CYS A 1 111 ? 12.625 12.367 8.523 1 98.56 111 CYS A O 1
ATOM 894 N N . PHE A 1 112 ? 11.492 12.672 6.57 1 98.56 112 PHE A N 1
ATOM 895 C CA . PHE A 1 112 ? 11.703 11.297 6.117 1 98.56 112 PHE A CA 1
ATOM 896 C C . PHE A 1 112 ? 13.188 10.969 6.066 1 98.56 112 PHE A C 1
ATOM 898 O O . PHE A 1 112 ? 13.617 9.922 6.566 1 98.56 112 PHE A O 1
ATOM 905 N N . LYS A 1 113 ? 13.945 11.867 5.492 1 97.94 113 LYS A N 1
ATOM 906 C CA . LYS A 1 113 ? 15.391 11.68 5.371 1 97.94 113 LYS A CA 1
ATOM 907 C C . LYS A 1 113 ? 16.047 11.555 6.742 1 97.94 113 LYS A C 1
ATOM 909 O O . LYS A 1 113 ? 16.891 10.68 6.953 1 97.94 113 LYS A O 1
ATOM 914 N N . ALA A 1 114 ? 15.633 12.359 7.613 1 97.88 114 ALA A N 1
ATOM 915 C CA . ALA A 1 114 ? 16.188 12.352 8.961 1 97.88 114 ALA A CA 1
ATOM 916 C C . ALA A 1 114 ? 15.875 11.039 9.68 1 97.88 114 ALA A C 1
ATOM 918 O O . ALA A 1 114 ? 16.641 10.602 10.539 1 97.88 114 ALA A O 1
ATOM 919 N N . MET A 1 115 ? 14.805 10.438 9.266 1 97.69 115 MET A N 1
ATOM 920 C CA . MET A 1 115 ? 14.391 9.188 9.891 1 97.69 115 MET A CA 1
ATOM 921 C C . MET A 1 115 ? 15.008 7.988 9.18 1 97.69 115 MET A C 1
ATOM 923 O O . MET A 1 115 ? 14.703 6.84 9.516 1 97.69 115 MET A O 1
ATOM 927 N N . GLY A 1 116 ? 15.734 8.273 8.102 1 97.31 116 GLY A N 1
ATOM 928 C CA . GLY A 1 116 ? 16.5 7.219 7.473 1 97.31 116 GLY A CA 1
ATOM 929 C C . GLY A 1 116 ? 15.859 6.664 6.219 1 97.31 116 GLY A C 1
ATOM 930 O O . GLY A 1 116 ? 16.344 5.691 5.637 1 97.31 116 GLY A O 1
ATOM 931 N N . ALA A 1 117 ? 14.812 7.277 5.75 1 98.19 117 ALA A N 1
ATOM 932 C CA . ALA A 1 117 ? 14.164 6.809 4.527 1 98.19 117 ALA A CA 1
ATOM 933 C C . ALA A 1 117 ? 15.023 7.105 3.305 1 98.19 117 ALA A C 1
ATOM 935 O O . ALA A 1 117 ? 15.633 8.172 3.207 1 98.19 117 ALA A O 1
ATOM 936 N N . HIS A 1 118 ? 14.984 6.16 2.389 1 97 118 HIS A N 1
ATOM 937 C CA . HIS A 1 118 ? 15.719 6.32 1.137 1 97 118 HIS A CA 1
ATOM 938 C C . HIS A 1 118 ? 14.766 6.613 -0.022 1 97 118 HIS A C 1
ATOM 940 O O . HIS A 1 118 ? 15.156 7.238 -1.008 1 97 118 HIS A O 1
ATOM 946 N N . VAL A 1 119 ? 13.625 6.121 0.097 1 97.31 119 VAL A N 1
ATOM 947 C CA . VAL A 1 119 ? 12.617 6.25 -0.951 1 97.31 119 VAL A CA 1
ATOM 948 C C . VAL A 1 119 ? 11.297 6.723 -0.345 1 97.31 119 VAL A C 1
ATOM 950 O O . VAL A 1 119 ? 10.891 6.254 0.722 1 97.31 119 VAL A O 1
ATOM 953 N N . VAL A 1 120 ? 10.688 7.629 -0.994 1 98.19 120 VAL A N 1
ATOM 954 C CA . VAL A 1 120 ? 9.352 8.062 -0.605 1 98.19 120 VAL A CA 1
ATOM 955 C C . VAL A 1 120 ? 8.32 7.516 -1.588 1 98.19 120 VAL A C 1
ATOM 957 O O . VAL A 1 120 ? 8.531 7.539 -2.801 1 98.19 120 VAL A O 1
ATOM 960 N N . LEU A 1 121 ? 7.258 6.965 -1.059 1 97.19 121 LEU A N 1
ATOM 961 C CA . LEU A 1 121 ? 6.094 6.555 -1.842 1 97.19 121 LEU A CA 1
ATOM 962 C C . LEU A 1 121 ? 4.898 7.453 -1.547 1 97.19 121 LEU A C 1
ATOM 964 O O . LEU A 1 121 ? 4.484 7.582 -0.393 1 97.19 121 LEU A O 1
ATOM 968 N N . GLN A 1 122 ? 4.43 8.102 -2.586 1 96.31 122 GLN A N 1
ATOM 969 C CA . GLN A 1 122 ? 3.219 8.914 -2.516 1 96.31 122 GLN A CA 1
ATOM 970 C C . GLN A 1 122 ? 2.059 8.234 -3.24 1 96.31 122 GLN A C 1
ATOM 972 O O . GLN A 1 122 ? 2.252 7.613 -4.285 1 96.31 122 GLN A O 1
ATOM 977 N N . HIS A 1 123 ? 0.888 8.359 -2.627 1 92.25 123 HIS A N 1
ATOM 978 C CA . HIS A 1 123 ? -0.333 7.82 -3.221 1 92.25 123 HIS A CA 1
ATOM 979 C C . HIS A 1 123 ? -1.239 8.938 -3.719 1 92.25 123 HIS A C 1
ATOM 981 O O . HIS A 1 123 ? -1.851 9.656 -2.92 1 92.25 123 HIS A O 1
ATOM 987 N N . ALA A 1 124 ? -1.224 9.156 -4.953 1 86.06 124 ALA A N 1
ATOM 988 C CA . ALA A 1 124 ? -2.031 10.203 -5.57 1 86.06 124 ALA A CA 1
ATOM 989 C C . ALA A 1 124 ? -3.398 9.672 -5.988 1 86.06 124 ALA A C 1
ATOM 991 O O . ALA A 1 124 ? -3.496 8.828 -6.879 1 86.06 124 ALA A O 1
ATOM 992 N N . TRP A 1 125 ? -4.363 10.227 -5.281 1 77.56 125 TRP A N 1
ATOM 993 C CA . TRP A 1 125 ? -5.723 9.867 -5.668 1 77.56 125 TRP A CA 1
ATOM 994 C C . TRP A 1 125 ? -6.094 10.492 -7.008 1 77.56 125 TRP A C 1
ATOM 996 O O . TRP A 1 125 ? -5.809 11.672 -7.25 1 77.56 125 TRP A O 1
ATOM 1006 N N . HIS A 1 126 ? -6.652 9.812 -7.773 1 68.62 126 HIS A N 1
ATOM 1007 C CA . HIS A 1 126 ? -6.977 10.273 -9.117 1 68.62 126 HIS A CA 1
ATOM 1008 C C . HIS A 1 126 ? -7.926 11.469 -9.078 1 68.62 126 HIS A C 1
ATOM 1010 O O . HIS A 1 126 ? -7.891 12.328 -9.961 1 68.62 126 HIS A O 1
ATOM 1016 N N . VAL A 1 127 ? -8.609 11.609 -8.055 1 58.47 127 VAL A N 1
ATOM 1017 C CA . VAL A 1 127 ? -9.633 12.648 -7.996 1 58.47 127 VAL A CA 1
ATOM 1018 C C . VAL A 1 127 ? -9.016 13.953 -7.516 1 58.47 127 VAL A C 1
ATOM 1020 O O . VAL A 1 127 ? -9.625 15.023 -7.648 1 58.47 127 VAL A O 1
ATOM 1023 N N . ARG A 1 128 ? -7.832 14.016 -7.059 1 64.19 128 ARG A N 1
ATOM 1024 C CA . ARG A 1 128 ? -7.359 15.195 -6.344 1 64.19 128 ARG A CA 1
ATOM 1025 C C . ARG A 1 128 ? -6.293 15.93 -7.145 1 64.19 128 ARG A C 1
ATOM 1027 O O . ARG A 1 128 ? -5.953 17.078 -6.832 1 64.19 128 ARG A O 1
ATOM 1034 N N . GLY A 1 129 ? -5.863 15.398 -8.164 1 65.75 129 GLY A N 1
ATOM 1035 C CA . GLY A 1 129 ? -4.945 16.125 -9.031 1 65.75 129 GLY A CA 1
ATOM 1036 C C . GLY A 1 129 ? -3.59 16.359 -8.398 1 65.75 129 GLY A C 1
ATOM 1037 O O . GLY A 1 129 ? -2.992 17.422 -8.586 1 65.75 129 GLY A O 1
ATOM 1038 N N . GLN A 1 130 ? -3.107 15.562 -7.547 1 81.31 130 GLN A N 1
ATOM 1039 C CA . GLN A 1 130 ? -1.845 15.781 -6.848 1 81.31 130 GLN A CA 1
ATOM 1040 C C . GLN A 1 130 ? -0.662 15.336 -7.703 1 81.31 130 GLN A C 1
ATOM 1042 O O . GLN A 1 130 ? 0.487 15.672 -7.406 1 81.31 130 GLN A O 1
ATOM 1047 N N . GLU A 1 131 ? -0.977 14.719 -8.75 1 87 131 GLU A N 1
ATOM 1048 C CA . GLU A 1 131 ? 0.067 14.117 -9.578 1 87 131 GLU A CA 1
ATOM 1049 C C . GLU A 1 131 ? 0.979 15.188 -10.172 1 87 131 GLU A C 1
ATOM 1051 O O . GLU A 1 131 ? 2.197 15.016 -10.234 1 87 131 GLU A O 1
ATOM 1056 N N . ARG A 1 132 ? 0.382 16.266 -10.547 1 85.31 132 ARG A N 1
ATOM 1057 C CA . ARG A 1 132 ? 1.173 17.312 -11.172 1 85.31 132 ARG A CA 1
ATOM 1058 C C . ARG A 1 132 ? 2.16 17.922 -10.172 1 85.31 132 ARG A C 1
ATOM 1060 O O . ARG A 1 132 ? 3.332 18.125 -10.5 1 85.31 132 ARG A O 1
ATOM 1067 N N . LEU A 1 133 ? 1.64 18.188 -9.023 1 88.38 133 LEU A N 1
ATOM 1068 C CA . LEU A 1 133 ? 2.502 18.734 -7.984 1 88.38 133 LEU A CA 1
ATOM 1069 C C . LEU A 1 133 ? 3.621 17.766 -7.637 1 88.38 133 LEU A C 1
ATOM 1071 O O . LEU A 1 133 ? 4.785 18.156 -7.527 1 88.38 133 LEU A O 1
ATOM 1075 N N . LEU A 1 134 ? 3.311 16.516 -7.508 1 93.56 134 LEU A N 1
ATOM 1076 C CA . LEU A 1 134 ? 4.293 15.508 -7.148 1 93.56 134 LEU A CA 1
ATOM 1077 C C . LEU A 1 134 ? 5.332 15.336 -8.25 1 93.56 134 LEU A C 1
ATOM 1079 O O . LEU A 1 134 ? 6.523 15.188 -7.969 1 93.56 134 LEU A O 1
ATOM 1083 N N . ALA A 1 135 ? 4.82 15.422 -9.445 1 93.06 135 ALA A N 1
ATOM 1084 C CA . ALA A 1 135 ? 5.742 15.328 -10.57 1 93.06 135 ALA A CA 1
ATOM 1085 C C . ALA A 1 135 ? 6.746 16.484 -10.547 1 93.06 135 ALA A C 1
ATOM 1087 O O . ALA A 1 135 ? 7.941 16.281 -10.773 1 93.06 135 ALA A O 1
ATOM 1088 N N . ARG A 1 136 ? 6.285 17.641 -10.266 1 91.75 136 ARG A N 1
ATOM 1089 C CA . ARG A 1 136 ? 7.148 18.812 -10.188 1 91.75 136 ARG A CA 1
ATOM 1090 C C . ARG A 1 136 ? 8.164 18.672 -9.062 1 91.75 136 ARG A C 1
ATOM 1092 O O . ARG A 1 136 ? 9.266 19.234 -9.133 1 91.75 136 ARG A O 1
ATOM 1099 N N . MET A 1 137 ? 7.805 17.891 -8.109 1 94.81 137 MET A N 1
ATOM 1100 C CA . MET A 1 137 ? 8.68 17.688 -6.961 1 94.81 137 MET A CA 1
ATOM 1101 C C . MET A 1 137 ? 9.664 16.547 -7.219 1 94.81 137 MET A C 1
ATOM 1103 O O . MET A 1 137 ? 10.492 16.234 -6.359 1 94.81 137 MET A O 1
ATOM 1107 N N . GLY A 1 138 ? 9.508 15.883 -8.375 1 96.25 138 GLY A N 1
ATOM 1108 C CA . GLY A 1 138 ? 10.492 14.875 -8.734 1 96.25 138 GLY A CA 1
ATOM 1109 C C . GLY A 1 138 ? 9.984 13.453 -8.562 1 96.25 138 GLY A C 1
ATOM 1110 O O . GLY A 1 138 ? 10.734 12.492 -8.727 1 96.25 138 GLY A O 1
ATOM 1111 N N . TYR A 1 139 ? 8.734 13.336 -8.234 1 96.06 139 TYR A N 1
ATOM 1112 C CA . TYR A 1 139 ? 8.156 12 -8.148 1 96.06 139 TYR A CA 1
ATOM 1113 C C . TYR A 1 139 ? 7.816 11.461 -9.539 1 96.06 139 TYR A C 1
ATOM 1115 O O . TYR A 1 139 ? 7.387 12.219 -10.414 1 96.06 139 TYR A O 1
ATOM 1123 N N . ALA A 1 140 ? 7.957 10.164 -9.688 1 93.25 140 ALA A N 1
ATOM 1124 C CA . ALA A 1 140 ? 7.566 9.477 -10.922 1 93.25 140 ALA A CA 1
ATOM 1125 C C . ALA A 1 140 ? 6.531 8.391 -10.641 1 93.25 140 ALA A C 1
ATOM 1127 O O . ALA A 1 140 ? 6.605 7.703 -9.617 1 93.25 140 ALA A O 1
ATOM 1128 N N . PRO A 1 141 ? 5.566 8.242 -11.57 1 91.56 141 PRO A N 1
ATOM 1129 C CA . PRO A 1 141 ? 4.605 7.148 -11.367 1 91.56 141 PRO A CA 1
ATOM 1130 C C . PRO A 1 141 ? 5.273 5.773 -11.359 1 91.56 141 PRO A C 1
ATOM 1132 O O . PRO A 1 141 ? 6.207 5.531 -12.125 1 91.56 141 PRO A O 1
ATOM 1135 N N . MET A 1 142 ? 4.816 4.895 -10.422 1 89.94 142 MET A N 1
ATOM 1136 C CA . MET A 1 142 ? 5.379 3.557 -10.281 1 89.94 142 MET A CA 1
ATOM 1137 C C . MET A 1 142 ? 4.328 2.49 -10.578 1 89.94 142 MET A C 1
ATOM 1139 O O . MET A 1 142 ? 4.594 1.531 -11.305 1 89.94 142 MET A O 1
ATOM 1143 N N . GLU A 1 143 ? 3.234 2.672 -10.078 1 90.5 143 GLU A N 1
ATOM 1144 C CA . GLU A 1 143 ? 2.172 1.69 -10.281 1 90.5 143 GLU A CA 1
ATOM 1145 C C . GLU A 1 143 ? 0.797 2.316 -10.062 1 90.5 143 GLU A C 1
ATOM 1147 O O . GLU A 1 143 ? 0.681 3.377 -9.445 1 90.5 143 GLU A O 1
ATOM 1152 N N . THR A 1 144 ? -0.191 1.67 -10.641 1 92.12 144 THR A N 1
ATOM 1153 C CA . THR A 1 144 ? -1.59 2.016 -10.414 1 92.12 144 THR A CA 1
ATOM 1154 C C . THR A 1 144 ? -2.264 0.978 -9.516 1 92.12 144 THR A C 1
ATOM 1156 O O . THR A 1 144 ? -2.174 -0.224 -9.773 1 92.12 144 THR A O 1
ATOM 1159 N N . VAL A 1 145 ? -2.799 1.489 -8.438 1 94.31 145 VAL A N 1
ATOM 1160 C CA . VAL A 1 145 ? -3.609 0.62 -7.594 1 94.31 145 VAL A CA 1
ATOM 1161 C C . VAL A 1 145 ? -5.035 0.549 -8.141 1 94.31 145 VAL A C 1
ATOM 1163 O O . VAL A 1 145 ? -5.668 1.581 -8.375 1 94.31 145 VAL A O 1
ATOM 1166 N N . MET A 1 146 ? -5.516 -0.681 -8.43 1 95 146 MET A N 1
ATOM 1167 C CA . MET A 1 146 ? -6.863 -0.916 -8.945 1 95 146 MET A CA 1
ATOM 1168 C C . MET A 1 146 ? -7.695 -1.715 -7.949 1 95 146 MET A C 1
ATOM 1170 O O . MET A 1 146 ? -7.168 -2.586 -7.25 1 95 146 MET A O 1
ATOM 1174 N N . LYS A 1 147 ? -8.938 -1.413 -7.883 1 95.44 147 LYS A N 1
ATOM 1175 C CA . LYS A 1 147 ? -9.797 -2.023 -6.871 1 95.44 147 LYS A CA 1
ATOM 1176 C C . LYS A 1 147 ? -11 -2.711 -7.516 1 95.44 147 LYS A C 1
ATOM 1178 O O . LYS A 1 147 ? -11.461 -2.299 -8.578 1 95.44 147 LYS A O 1
ATOM 1183 N N . LYS A 1 148 ? -11.508 -3.723 -6.934 1 96.56 148 LYS A N 1
ATOM 1184 C CA . LYS A 1 148 ? -12.734 -4.438 -7.281 1 96.56 148 LYS A CA 1
ATOM 1185 C C . LYS A 1 148 ? -13.461 -4.922 -6.031 1 96.56 148 LYS A C 1
ATOM 1187 O O . LYS A 1 148 ? -12.844 -5.477 -5.121 1 96.56 148 LYS A O 1
ATOM 1192 N N . VAL A 1 149 ? -14.711 -4.672 -5.926 1 95.44 149 VAL A N 1
ATOM 1193 C CA . VAL A 1 149 ? -15.539 -5.215 -4.855 1 95.44 149 VAL A CA 1
ATOM 1194 C C . VAL A 1 149 ? -15.945 -6.648 -5.184 1 95.44 149 VAL A C 1
ATOM 1196 O O . VAL A 1 149 ? -16.359 -6.941 -6.309 1 95.44 149 VAL A O 1
ATOM 1199 N N . LEU A 1 150 ? -15.781 -7.492 -4.273 1 94.5 150 LEU A N 1
ATOM 1200 C CA . LEU A 1 150 ? -16.094 -8.898 -4.484 1 94.5 150 LEU A CA 1
ATOM 1201 C C . LEU A 1 150 ? -17.578 -9.172 -4.23 1 94.5 150 LEU A C 1
ATOM 1203 O O . LEU A 1 150 ? -18.203 -8.516 -3.393 1 94.5 150 LEU A O 1
ATOM 1207 N N . MET B 1 1 ? -1.494 -28.641 -19.016 1 86.81 1 MET B N 1
ATOM 1208 C CA . MET B 1 1 ? -2.494 -27.75 -18.422 1 86.81 1 MET B CA 1
ATOM 1209 C C . MET B 1 1 ? -1.992 -27.141 -17.125 1 86.81 1 MET B C 1
ATOM 1211 O O . MET B 1 1 ? -1.211 -27.781 -16.406 1 86.81 1 MET B O 1
ATOM 1215 N N . ILE B 1 2 ? -2.195 -25.953 -16.781 1 95.06 2 ILE B N 1
ATOM 1216 C CA . ILE B 1 2 ? -1.724 -25.312 -15.562 1 95.06 2 ILE B CA 1
ATOM 1217 C C . ILE B 1 2 ? -2.775 -25.453 -14.461 1 95.06 2 ILE B C 1
ATOM 1219 O O . ILE B 1 2 ? -3.961 -25.219 -14.695 1 95.06 2 ILE B O 1
ATOM 1223 N N . ARG B 1 3 ? -2.361 -25.953 -13.352 1 96.5 3 ARG B N 1
ATOM 1224 C CA . ARG B 1 3 ? -3.221 -26.094 -12.188 1 96.5 3 ARG B CA 1
ATOM 1225 C C . ARG B 1 3 ? -2.887 -25.047 -11.133 1 96.5 3 ARG B C 1
ATOM 1227 O O . ARG B 1 3 ? -1.717 -24.703 -10.938 1 96.5 3 ARG B O 1
ATOM 1234 N N . PHE B 1 4 ? -3.891 -24.609 -10.414 1 97.94 4 PHE B N 1
ATOM 1235 C CA . PHE B 1 4 ? -3.717 -23.641 -9.344 1 97.94 4 PHE B CA 1
ATOM 1236 C C . PHE B 1 4 ? -4.07 -24.25 -7.992 1 97.94 4 PHE B C 1
ATOM 1238 O O . PHE B 1 4 ? -5.137 -24.859 -7.84 1 97.94 4 PHE B O 1
ATOM 1245 N N . ASP B 1 5 ? -3.24 -24.078 -7.027 1 97.56 5 ASP B N 1
ATOM 1246 C CA . ASP B 1 5 ? -3.496 -24.594 -5.688 1 97.56 5 ASP B CA 1
ATOM 1247 C C . ASP B 1 5 ? -3.041 -23.594 -4.621 1 97.56 5 ASP B C 1
ATOM 1249 O O . ASP B 1 5 ? -2.047 -22.891 -4.809 1 97.56 5 ASP B O 1
ATOM 1253 N N . VAL B 1 6 ? -3.797 -23.578 -3.564 1 98.56 6 VAL B N 1
ATOM 1254 C CA . VAL B 1 6 ? -3.322 -22.875 -2.379 1 98.56 6 VAL B CA 1
ATOM 1255 C C . VAL B 1 6 ? -2.299 -23.734 -1.64 1 98.56 6 VAL B C 1
ATOM 1257 O O . VAL B 1 6 ? -2.574 -24.891 -1.312 1 98.56 6 VAL B O 1
ATOM 1260 N N . GLU B 1 7 ? -1.14 -23.203 -1.451 1 98.56 7 GLU B N 1
ATOM 1261 C CA . GLU B 1 7 ? -0.087 -23.922 -0.75 1 98.56 7 GLU B CA 1
ATOM 1262 C C . GLU B 1 7 ? 0.513 -23.078 0.372 1 98.56 7 GLU B C 1
ATOM 1264 O O . GLU B 1 7 ? 0.562 -21.859 0.276 1 98.56 7 GLU B O 1
ATOM 1269 N N . PRO B 1 8 ? 0.947 -23.734 1.451 1 98.44 8 PRO B N 1
ATOM 1270 C CA . PRO B 1 8 ? 1.671 -22.984 2.473 1 98.44 8 PRO B CA 1
ATOM 1271 C C . PRO B 1 8 ? 3.014 -22.453 1.973 1 98.44 8 PRO B C 1
ATOM 1273 O O . PRO B 1 8 ? 3.812 -23.219 1.418 1 98.44 8 PRO B O 1
ATOM 1276 N N . LEU B 1 9 ? 3.221 -21.156 2.131 1 98.56 9 LEU B N 1
ATOM 1277 C CA . LEU B 1 9 ? 4.484 -20.547 1.711 1 98.56 9 LEU B CA 1
ATOM 1278 C C . LEU B 1 9 ? 5.664 -21.266 2.354 1 98.56 9 LEU B C 1
ATOM 1280 O O . LEU B 1 9 ? 6.664 -21.562 1.685 1 98.56 9 LEU B O 1
ATOM 1284 N N . ALA B 1 10 ? 5.535 -21.594 3.611 1 97.75 10 ALA B N 1
ATOM 1285 C CA . ALA B 1 10 ? 6.613 -22.219 4.379 1 97.75 10 ALA B CA 1
ATOM 1286 C C . ALA B 1 10 ? 7.094 -23.5 3.717 1 97.75 10 ALA B C 1
ATOM 1288 O O . ALA B 1 10 ? 8.266 -23.875 3.842 1 97.75 10 ALA B O 1
ATOM 1289 N N . THR B 1 11 ? 6.242 -24.156 2.975 1 97.94 11 THR B N 1
ATOM 1290 C CA . THR B 1 11 ? 6.57 -25.453 2.402 1 97.94 11 THR B CA 1
ATOM 1291 C C . THR B 1 11 ? 7.129 -25.312 0.99 1 97.94 11 THR B C 1
ATOM 1293 O O . THR B 1 11 ? 7.766 -26.219 0.465 1 97.94 11 THR B O 1
ATOM 1296 N N . VAL B 1 12 ? 6.973 -24.094 0.371 1 98.44 12 VAL B N 1
ATOM 1297 C CA . VAL B 1 12 ? 7.352 -24 -1.035 1 98.44 12 VAL B CA 1
ATOM 1298 C C . VAL B 1 12 ? 8.242 -22.766 -1.248 1 98.44 12 VAL B C 1
ATOM 1300 O O . VAL B 1 12 ? 8.508 -22.375 -2.387 1 98.44 12 VAL B O 1
ATOM 1303 N N . ALA B 1 13 ? 8.664 -22.141 -0.191 1 98.12 13 ALA B N 1
ATOM 1304 C CA . ALA B 1 13 ? 9.484 -20.938 -0.282 1 98.12 13 ALA B CA 1
ATOM 1305 C C . ALA B 1 13 ? 10.719 -21.172 -1.146 1 98.12 13 ALA B C 1
ATOM 1307 O O . ALA B 1 13 ? 11.125 -20.297 -1.913 1 98.12 13 ALA B O 1
ATOM 1308 N N . ASP B 1 14 ? 11.297 -22.359 -1.045 1 97.69 14 ASP B N 1
ATOM 1309 C CA . ASP B 1 14 ? 12.5 -22.688 -1.798 1 97.69 14 ASP B CA 1
ATOM 1310 C C . ASP B 1 14 ? 12.219 -22.719 -3.299 1 97.69 14 ASP B C 1
ATOM 1312 O O . ASP B 1 14 ? 13.094 -22.422 -4.109 1 97.69 14 ASP B O 1
ATOM 1316 N N . GLU B 1 15 ? 11.008 -23.125 -3.67 1 97.88 15 GLU B N 1
ATOM 1317 C CA . GLU B 1 15 ? 10.609 -23.141 -5.074 1 97.88 15 GLU B CA 1
ATOM 1318 C C . GLU B 1 15 ? 10.305 -21.734 -5.582 1 97.88 15 GLU B C 1
ATOM 1320 O O . GLU B 1 15 ? 10.586 -21.422 -6.734 1 97.88 15 GLU B O 1
ATOM 1325 N N . ILE B 1 16 ? 9.82 -20.891 -4.727 1 97.81 16 ILE B N 1
ATOM 1326 C CA . ILE B 1 16 ? 9.375 -19.547 -5.09 1 97.81 16 ILE B CA 1
ATOM 1327 C C . ILE B 1 16 ? 10.586 -18.625 -5.23 1 97.81 16 ILE B C 1
ATOM 1329 O O . ILE B 1 16 ? 10.625 -17.781 -6.125 1 97.81 16 ILE B O 1
ATOM 1333 N N . ALA B 1 17 ? 11.547 -18.797 -4.418 1 97.25 17 ALA B N 1
ATOM 1334 C CA . ALA B 1 17 ? 12.664 -17.859 -4.289 1 97.25 17 ALA B CA 1
ATOM 1335 C C . ALA B 1 17 ? 13.336 -17.609 -5.633 1 97.25 17 ALA B C 1
ATOM 1337 O O . ALA B 1 17 ? 13.469 -16.469 -6.07 1 97.25 17 ALA B O 1
ATOM 1338 N N . PRO B 1 18 ? 13.742 -18.672 -6.371 1 96.38 18 PRO B N 1
ATOM 1339 C CA . PRO B 1 18 ? 14.391 -18.406 -7.656 1 96.38 18 PRO B CA 1
ATOM 1340 C C . PRO B 1 18 ? 13.453 -17.781 -8.68 1 96.38 18 PRO B C 1
ATOM 1342 O O . PRO B 1 18 ? 13.891 -17.016 -9.531 1 96.38 18 PRO B O 1
ATOM 1345 N N . LEU B 1 19 ? 12.156 -18.094 -8.672 1 96.31 19 LEU B N 1
ATOM 1346 C CA . LEU B 1 19 ? 11.188 -17.5 -9.578 1 96.31 19 LEU B CA 1
ATOM 1347 C C . LEU B 1 19 ? 11 -16.016 -9.266 1 96.31 19 LEU B C 1
ATOM 1349 O O . LEU B 1 19 ? 10.836 -15.203 -10.18 1 96.31 19 LEU B O 1
ATOM 1353 N N . TRP B 1 20 ? 10.984 -15.695 -7.957 1 95.38 20 TRP B N 1
ATOM 1354 C CA . TRP B 1 20 ? 10.805 -14.32 -7.52 1 95.38 20 TRP B CA 1
ATOM 1355 C C . TRP B 1 20 ? 11.984 -13.445 -7.953 1 95.38 20 TRP B C 1
ATOM 1357 O O . TRP B 1 20 ? 11.797 -12.312 -8.398 1 95.38 20 TRP B O 1
ATOM 1367 N N . GLU B 1 21 ? 13.148 -13.992 -7.891 1 92.94 21 GLU B N 1
ATOM 1368 C CA . GLU B 1 21 ? 14.32 -13.289 -8.391 1 92.94 21 GLU B CA 1
ATOM 1369 C C . GLU B 1 21 ? 14.195 -13 -9.891 1 92.94 21 GLU B C 1
ATOM 1371 O O . GLU B 1 21 ? 14.461 -11.883 -10.336 1 92.94 21 GLU B O 1
ATOM 1376 N N . ARG B 1 22 ? 13.773 -14.008 -10.617 1 91.19 22 ARG B N 1
ATOM 1377 C CA . ARG B 1 22 ? 13.547 -13.844 -12.047 1 91.19 22 ARG B CA 1
ATOM 1378 C C . ARG B 1 22 ? 12.484 -12.781 -12.32 1 91.19 22 ARG B C 1
ATOM 1380 O O . ARG B 1 22 ? 12.648 -11.945 -13.211 1 91.19 22 ARG B O 1
ATOM 1387 N N . HIS B 1 23 ? 11.438 -12.828 -11.562 1 90.5 23 HIS B N 1
ATOM 1388 C CA . HIS B 1 23 ? 10.344 -11.859 -11.641 1 90.5 23 HIS B CA 1
ATOM 1389 C C . HIS B 1 23 ? 10.859 -10.438 -11.477 1 90.5 23 HIS B C 1
ATOM 1391 O O . HIS B 1 23 ? 10.523 -9.555 -12.273 1 90.5 23 HIS B O 1
ATOM 1397 N N . TYR B 1 24 ? 11.609 -10.211 -10.445 1 87.81 24 TYR B N 1
ATOM 1398 C CA . TYR B 1 24 ? 12.109 -8.875 -10.133 1 87.81 24 TYR B CA 1
ATOM 1399 C C . TYR B 1 24 ? 13.109 -8.414 -11.18 1 87.81 24 TYR B C 1
ATOM 1401 O O . TYR B 1 24 ? 13.156 -7.23 -11.523 1 87.81 24 TYR B O 1
ATOM 1409 N N . GLU B 1 25 ? 13.836 -9.281 -11.797 1 84.44 25 GLU B N 1
ATOM 1410 C CA . GLU B 1 25 ? 14.805 -8.953 -12.844 1 84.44 25 GLU B CA 1
ATOM 1411 C C . GLU B 1 25 ? 14.102 -8.469 -14.109 1 84.44 25 GLU B C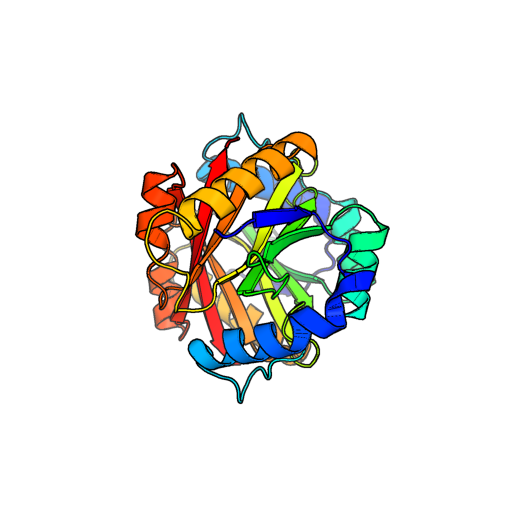 1
ATOM 1413 O O . GLU B 1 25 ? 14.664 -7.676 -14.867 1 84.44 25 GLU B O 1
ATOM 1418 N N . GLU B 1 26 ? 12.922 -8.867 -14.344 1 81.31 26 GLU B N 1
ATOM 1419 C CA . GLU B 1 26 ? 12.156 -8.484 -15.531 1 81.31 26 GLU B CA 1
ATOM 1420 C C . GLU B 1 26 ? 11.711 -7.027 -15.453 1 81.31 26 GLU B C 1
ATOM 1422 O O . GLU B 1 26 ? 11.461 -6.398 -16.484 1 81.31 26 GLU B O 1
ATOM 1427 N N . GLY B 1 27 ? 11.594 -6.531 -14.242 1 70.81 27 GLY B N 1
ATOM 1428 C CA . GLY B 1 27 ? 10.938 -5.234 -14.156 1 70.81 27 GLY B CA 1
ATOM 1429 C C . GLY B 1 27 ? 11.734 -4.211 -13.375 1 70.81 27 GLY B C 1
ATOM 1430 O O . GLY B 1 27 ? 11.367 -3.037 -13.32 1 70.81 27 GLY B O 1
ATOM 1431 N N . ALA B 1 28 ? 12.695 -4.719 -12.695 1 65.62 28 ALA B N 1
ATOM 1432 C CA . ALA B 1 28 ? 13.219 -3.834 -11.656 1 65.62 28 ALA B CA 1
ATOM 1433 C C . ALA B 1 28 ? 14.055 -2.709 -12.266 1 65.62 28 ALA B C 1
ATOM 1435 O O . ALA B 1 28 ? 14.961 -2.959 -13.062 1 65.62 28 ALA B O 1
ATOM 1436 N N . GLU B 1 29 ? 13.297 -1.564 -12.023 1 65.25 29 GLU B N 1
ATOM 1437 C CA . GLU B 1 29 ? 13.992 -0.286 -12.148 1 65.25 29 GLU B CA 1
ATOM 1438 C C . GLU B 1 29 ? 14.578 0.159 -10.812 1 65.25 29 GLU B C 1
ATOM 1440 O O . GLU B 1 29 ? 14.055 -0.187 -9.758 1 65.25 29 GLU B O 1
ATOM 1445 N N . ASP B 1 30 ? 15.883 0.534 -10.75 1 72.12 30 ASP B N 1
ATOM 1446 C CA . ASP B 1 30 ? 16.531 1.172 -9.609 1 72.12 30 ASP B CA 1
ATOM 1447 C C . ASP B 1 30 ? 17.047 0.13 -8.625 1 72.12 30 ASP B C 1
ATOM 1449 O O . ASP B 1 30 ? 16.938 0.306 -7.41 1 72.12 30 ASP B O 1
ATOM 1453 N N . ARG B 1 31 ? 17.375 -1.014 -9.023 1 80 31 ARG B N 1
ATOM 1454 C CA . ARG B 1 31 ? 17.891 -2.104 -8.211 1 80 31 ARG B CA 1
ATOM 1455 C C . ARG B 1 31 ? 19.031 -1.615 -7.309 1 80 31 ARG B C 1
ATOM 1457 O O . ARG B 1 31 ? 19.266 -2.189 -6.246 1 80 31 ARG B O 1
ATOM 1464 N N . GLU B 1 32 ? 19.609 -0.584 -7.777 1 81.62 32 GLU B N 1
ATOM 1465 C CA . GLU B 1 32 ? 20.703 -0.046 -6.988 1 81.62 32 GLU B CA 1
ATOM 1466 C C . GLU B 1 32 ? 20.203 0.669 -5.738 1 81.62 32 GLU B C 1
ATOM 1468 O O . GLU B 1 32 ? 20.859 0.653 -4.695 1 81.62 32 GLU B O 1
ATOM 1473 N N . ILE B 1 33 ? 19.094 1.161 -5.812 1 84.25 33 ILE B N 1
ATOM 1474 C CA . ILE B 1 33 ? 18.516 1.934 -4.719 1 84.25 33 ILE B CA 1
ATOM 1475 C C . ILE B 1 33 ? 17.812 0.996 -3.742 1 84.25 33 ILE B C 1
ATOM 1477 O O . ILE B 1 33 ? 17.984 1.108 -2.525 1 84.25 33 ILE B O 1
ATOM 1481 N N . ALA B 1 34 ? 17.094 0.084 -4.355 1 88.75 34 ALA B N 1
ATOM 1482 C CA . ALA B 1 34 ? 16.359 -0.897 -3.564 1 88.75 34 ALA B CA 1
ATOM 1483 C C . ALA B 1 34 ? 16.594 -2.312 -4.086 1 88.75 34 ALA B C 1
ATOM 1485 O O . ALA B 1 34 ? 15.852 -2.799 -4.941 1 88.75 34 ALA B O 1
ATOM 1486 N N . PRO B 1 35 ? 17.641 -2.9 -3.49 1 90.94 35 PRO B N 1
ATOM 1487 C CA . PRO B 1 35 ? 17.891 -4.277 -3.922 1 90.94 35 PRO B CA 1
ATOM 1488 C C . PRO B 1 35 ? 16.797 -5.25 -3.459 1 90.94 35 PRO B C 1
ATOM 1490 O O . PRO B 1 35 ? 16.312 -5.145 -2.33 1 90.94 35 PRO B O 1
ATOM 1493 N N . PHE B 1 36 ? 16.5 -6.109 -4.34 1 92.06 36 PHE B N 1
ATOM 1494 C CA . PHE B 1 36 ? 15.516 -7.137 -4.004 1 92.06 36 PHE B CA 1
ATOM 1495 C C . PHE B 1 36 ? 16.016 -8.008 -2.855 1 92.06 36 PHE B C 1
ATOM 1497 O O . PHE B 1 36 ? 17.109 -8.57 -2.926 1 92.06 36 PHE B O 1
ATOM 1504 N N . ALA B 1 37 ? 15.312 -8.016 -1.784 1 94.5 37 ALA B N 1
ATOM 1505 C CA . ALA B 1 37 ? 15.594 -8.766 -0.563 1 94.5 37 ALA B CA 1
ATOM 1506 C C . ALA B 1 37 ? 14.305 -9.055 0.209 1 94.5 37 ALA B C 1
ATOM 1508 O O . ALA B 1 37 ? 13.992 -8.367 1.185 1 94.5 37 ALA B O 1
ATOM 1509 N N . PRO B 1 38 ? 13.602 -10.109 -0.21 1 96.69 38 PRO B N 1
ATOM 1510 C CA . PRO B 1 38 ? 12.32 -10.367 0.454 1 96.69 38 PRO B CA 1
ATOM 1511 C C . PRO B 1 38 ? 12.477 -10.617 1.952 1 96.69 38 PRO B C 1
ATOM 1513 O O . PRO B 1 38 ? 13.438 -11.258 2.379 1 96.69 38 PRO B O 1
ATOM 1516 N N . ASP B 1 39 ? 11.562 -10.094 2.756 1 98.06 39 ASP B N 1
ATOM 1517 C CA . ASP B 1 39 ? 11.5 -10.344 4.191 1 98.06 39 ASP B CA 1
ATOM 1518 C C . ASP B 1 39 ? 10.75 -11.641 4.488 1 98.06 39 ASP B C 1
ATOM 1520 O O . ASP B 1 39 ? 9.602 -11.609 4.93 1 98.06 39 ASP B O 1
ATOM 1524 N N . TRP B 1 40 ? 11.43 -12.727 4.324 1 97.81 40 TRP B N 1
ATOM 1525 C CA . TRP B 1 40 ? 10.797 -14.039 4.469 1 97.81 40 TRP B CA 1
ATOM 1526 C C . TRP B 1 40 ? 10.211 -14.211 5.863 1 97.81 40 TRP B C 1
ATOM 1528 O O . TRP B 1 40 ? 9.133 -14.789 6.023 1 97.81 40 TRP B O 1
ATOM 1538 N N . ARG B 1 41 ? 10.914 -13.797 6.832 1 97.44 41 ARG B N 1
ATOM 1539 C CA . ARG B 1 41 ? 10.422 -13.906 8.203 1 97.44 41 ARG B CA 1
ATOM 1540 C C . ARG B 1 41 ? 9.047 -13.258 8.344 1 97.44 41 ARG B C 1
ATOM 1542 O O . ARG B 1 41 ? 8.133 -13.852 8.922 1 97.44 41 ARG B O 1
ATOM 1549 N N . ARG B 1 42 ? 8.875 -12.086 7.824 1 98 42 ARG B N 1
ATOM 1550 C CA . ARG B 1 42 ? 7.602 -11.375 7.914 1 98 42 ARG B CA 1
ATOM 1551 C C . ARG B 1 42 ? 6.52 -12.086 7.105 1 98 42 ARG B C 1
ATOM 1553 O O . ARG B 1 42 ? 5.359 -12.133 7.523 1 98 42 ARG B O 1
ATOM 1560 N N . TYR B 1 43 ? 6.875 -12.617 5.973 1 98.5 43 TYR B N 1
ATOM 1561 C CA . TYR B 1 43 ? 5.91 -13.391 5.195 1 98.5 43 TYR B CA 1
ATOM 1562 C C . TYR B 1 43 ? 5.426 -14.602 5.977 1 98.5 43 TYR B C 1
ATOM 1564 O O . TYR B 1 43 ? 4.23 -14.906 5.988 1 98.5 43 TYR B O 1
ATOM 1572 N N . PHE B 1 44 ? 6.355 -15.234 6.648 1 98.5 44 PHE B N 1
ATOM 1573 C CA . PHE B 1 44 ? 5.98 -16.406 7.434 1 98.5 44 PHE B CA 1
ATOM 1574 C C . PHE B 1 44 ? 5.09 -16.016 8.602 1 98.5 44 PHE B C 1
ATOM 1576 O O . PHE B 1 44 ? 4.16 -16.734 8.961 1 98.5 44 PHE B O 1
ATOM 1583 N N . MET B 1 45 ? 5.344 -14.891 9.195 1 98 45 MET B N 1
ATOM 1584 C CA . MET B 1 45 ? 4.496 -14.391 10.273 1 98 45 MET B CA 1
ATOM 1585 C C . MET B 1 45 ? 3.086 -14.109 9.773 1 98 45 MET B C 1
ATOM 1587 O O . MET B 1 45 ? 2.105 -14.414 10.453 1 98 45 MET B O 1
ATOM 1591 N N . LEU B 1 46 ? 3.027 -13.523 8.609 1 98.19 46 LEU B N 1
ATOM 1592 C CA . LEU B 1 46 ? 1.723 -13.273 8.008 1 98.19 46 LEU B CA 1
ATOM 1593 C C . LEU B 1 46 ? 0.981 -14.578 7.754 1 98.19 46 LEU B C 1
ATOM 1595 O O . LEU B 1 46 ? -0.223 -14.672 8 1 98.19 46 LEU B O 1
ATOM 1599 N N . GLU B 1 47 ? 1.694 -15.547 7.242 1 98.5 47 GLU B N 1
ATOM 1600 C CA . GLU B 1 47 ? 1.088 -16.844 6.988 1 98.5 47 GLU B CA 1
ATOM 1601 C C . GLU B 1 47 ? 0.592 -17.484 8.281 1 98.5 47 GLU B C 1
ATOM 1603 O O . GLU B 1 47 ? -0.535 -17.984 8.344 1 98.5 47 GLU B O 1
ATOM 1608 N N . GLU B 1 48 ? 1.421 -17.453 9.297 1 98 48 GLU B N 1
ATOM 1609 C CA . GLU B 1 48 ? 1.068 -18.031 10.594 1 98 48 GLU B CA 1
ATOM 1610 C C . GLU B 1 48 ? -0.157 -17.344 11.188 1 98 48 GLU B C 1
ATOM 1612 O O . GLU B 1 48 ? -0.975 -17.984 11.852 1 98 48 GLU B O 1
ATOM 1617 N N . GLY B 1 49 ? -0.285 -16.078 10.922 1 97.75 49 GLY B N 1
ATOM 1618 C CA . GLY B 1 49 ? -1.407 -15.312 11.438 1 97.75 49 GLY B CA 1
ATOM 1619 C C . GLY B 1 49 ? -2.686 -15.516 10.648 1 97.75 49 GLY B C 1
ATOM 1620 O O . GLY B 1 49 ? -3.746 -15.023 11.031 1 97.75 49 GLY B O 1
ATOM 1621 N N . GLY B 1 50 ? -2.586 -16.25 9.539 1 97.5 50 GLY B N 1
ATOM 1622 C CA . GLY B 1 50 ? -3.748 -16.5 8.703 1 97.5 50 GLY B CA 1
ATOM 1623 C C . GLY B 1 50 ? -4.035 -15.383 7.727 1 97.5 50 GLY B C 1
ATOM 1624 O O . GLY B 1 50 ? -5.102 -15.344 7.109 1 97.5 50 GLY B O 1
ATOM 1625 N N . ASN B 1 51 ? -3.068 -14.508 7.465 1 98.31 51 ASN B N 1
ATOM 1626 C CA . ASN B 1 51 ? -3.303 -13.289 6.691 1 98.31 51 ASN B CA 1
ATOM 1627 C C . ASN B 1 51 ? -2.67 -13.367 5.309 1 98.31 51 ASN B C 1
ATOM 1629 O O . ASN B 1 51 ? -2.754 -12.422 4.523 1 98.31 51 ASN B O 1
ATOM 1633 N N . LEU B 1 52 ? -2.018 -14.484 5.004 1 98.69 52 LEU B N 1
ATOM 1634 C CA . LEU B 1 52 ? -1.336 -14.633 3.723 1 98.69 52 LEU B CA 1
ATOM 1635 C C . LEU B 1 52 ? -1.974 -15.742 2.893 1 98.69 52 LEU B C 1
ATOM 1637 O O . LEU B 1 52 ? -2.199 -16.844 3.395 1 98.69 52 LEU B O 1
ATOM 1641 N N . LEU B 1 53 ? -2.299 -15.43 1.68 1 98.75 53 LEU B N 1
ATOM 1642 C CA . LEU B 1 53 ? -2.699 -16.422 0.694 1 98.75 53 LEU B CA 1
ATOM 1643 C C . LEU B 1 53 ? -1.622 -16.594 -0.371 1 98.75 53 LEU B C 1
ATOM 1645 O O . LEU B 1 53 ? -1.135 -15.617 -0.936 1 98.75 53 LEU B O 1
ATOM 1649 N N . LEU B 1 54 ? -1.24 -17.797 -0.568 1 98.88 54 LEU B N 1
ATOM 1650 C CA . LEU B 1 54 ? -0.364 -18.141 -1.682 1 98.88 54 LEU B CA 1
ATOM 1651 C C . LEU B 1 54 ? -1.062 -19.094 -2.648 1 98.88 54 LEU B C 1
ATOM 1653 O O . LEU B 1 54 ? -1.456 -20.203 -2.266 1 98.88 54 LEU B O 1
ATOM 1657 N N . LEU B 1 55 ? -1.267 -18.641 -3.838 1 98.81 55 LEU B N 1
ATOM 1658 C CA . LEU B 1 55 ? -1.756 -19.453 -4.945 1 98.81 55 LEU B CA 1
ATOM 1659 C C . LEU B 1 55 ? -0.627 -19.781 -5.918 1 98.81 55 LEU B C 1
ATOM 1661 O O . LEU B 1 55 ? 0.01 -18.875 -6.465 1 98.81 55 LEU B O 1
ATOM 1665 N N . THR B 1 56 ? -0.371 -21.031 -6.117 1 98.69 56 THR B N 1
ATOM 1666 C CA . THR B 1 56 ? 0.686 -21.438 -7.035 1 98.69 56 THR B CA 1
ATOM 1667 C C . THR B 1 56 ? 0.096 -21.953 -8.352 1 98.69 56 THR B C 1
ATOM 1669 O O . THR B 1 56 ? -1.047 -22.406 -8.383 1 98.69 56 THR B O 1
ATOM 1672 N N . ALA B 1 57 ? 0.805 -21.766 -9.398 1 98.25 57 ALA B N 1
ATOM 1673 C CA . ALA B 1 57 ? 0.517 -22.359 -10.703 1 98.25 57 ALA B CA 1
ATOM 1674 C C . ALA B 1 57 ? 1.536 -23.438 -11.062 1 98.25 57 ALA B C 1
ATOM 1676 O O . ALA B 1 57 ? 2.74 -23.172 -11.102 1 98.25 57 ALA B O 1
ATOM 1677 N N . ARG B 1 58 ? 1.039 -24.641 -11.367 1 97.94 58 ARG B N 1
ATOM 1678 C CA . ARG B 1 58 ? 1.94 -25.734 -11.664 1 97.94 58 ARG B CA 1
ATOM 1679 C C . ARG B 1 58 ? 1.533 -26.453 -12.953 1 97.94 58 ARG B C 1
ATOM 1681 O O . ARG B 1 58 ? 0.343 -26.594 -13.242 1 97.94 58 ARG B O 1
ATOM 1688 N N . THR B 1 59 ? 2.564 -26.922 -13.672 1 97 59 THR B N 1
ATOM 1689 C CA . THR B 1 59 ? 2.336 -27.781 -14.836 1 97 59 THR B CA 1
ATOM 1690 C C . THR B 1 59 ? 1.977 -29.203 -14.398 1 97 59 THR B C 1
ATOM 1692 O O . THR B 1 59 ? 2.02 -29.516 -13.211 1 97 59 THR B O 1
ATOM 1695 N N . ASP B 1 60 ? 1.622 -29.938 -15.359 1 95.25 60 ASP B N 1
ATOM 1696 C CA . ASP B 1 60 ? 1.185 -31.312 -15.086 1 95.25 60 ASP B CA 1
ATOM 1697 C C . ASP B 1 60 ? 2.289 -32.125 -14.406 1 95.25 60 ASP B C 1
ATOM 1699 O O . ASP B 1 60 ? 2.008 -33 -13.586 1 95.25 60 ASP B O 1
ATOM 1703 N N . ASP B 1 61 ? 3.518 -31.797 -14.672 1 96 61 ASP B N 1
ATOM 1704 C CA . ASP B 1 61 ? 4.641 -32.531 -14.094 1 96 61 ASP B CA 1
ATOM 1705 C C . ASP B 1 61 ? 5.004 -31.969 -12.719 1 96 61 ASP B C 1
ATOM 1707 O O . ASP B 1 61 ? 5.973 -32.438 -12.102 1 96 61 ASP B O 1
ATOM 1711 N N . GLY B 1 62 ? 4.316 -31.031 -12.312 1 96.69 62 GLY B N 1
ATOM 1712 C CA . GLY B 1 62 ? 4.477 -30.531 -10.953 1 96.69 62 GLY B CA 1
ATOM 1713 C C . GLY B 1 62 ? 5.375 -29.312 -10.875 1 96.69 62 GLY B C 1
ATOM 1714 O O . GLY B 1 62 ? 5.574 -28.75 -9.797 1 96.69 62 GLY B O 1
ATOM 1715 N N . THR B 1 63 ? 5.859 -28.844 -12.039 1 97.25 63 THR B N 1
ATOM 1716 C CA . THR B 1 63 ? 6.766 -27.703 -12.047 1 97.25 63 THR B CA 1
ATOM 1717 C C . THR B 1 63 ? 6.008 -26.406 -11.766 1 97.25 63 THR B C 1
ATOM 1719 O O . THR B 1 63 ? 4.98 -26.141 -12.391 1 97.25 63 THR B O 1
ATOM 1722 N N . MET B 1 64 ? 6.488 -25.656 -10.75 1 98.06 64 MET B N 1
ATOM 1723 C CA . MET B 1 64 ? 5.879 -24.359 -10.477 1 98.06 64 MET B CA 1
ATOM 1724 C C . MET B 1 64 ? 6.281 -23.328 -11.539 1 98.06 64 MET B C 1
ATOM 1726 O O . MET B 1 64 ? 7.469 -23.141 -11.797 1 98.06 64 MET B O 1
ATOM 1730 N N . VAL B 1 65 ? 5.285 -22.703 -12.148 1 97.25 65 VAL B N 1
ATOM 1731 C CA . VAL B 1 65 ? 5.562 -21.781 -13.25 1 97.25 65 VAL B CA 1
ATOM 1732 C C . VAL B 1 65 ? 4.984 -20.406 -12.922 1 97.25 65 VAL B C 1
ATOM 1734 O O . VAL B 1 65 ? 5.016 -19.5 -13.758 1 97.25 65 VAL B O 1
ATOM 1737 N N . GLY B 1 66 ? 4.434 -20.219 -11.734 1 97.19 66 GLY B N 1
ATOM 1738 C CA . GLY B 1 66 ? 3.889 -18.938 -11.305 1 97.19 66 GLY B CA 1
ATOM 1739 C C . GLY B 1 66 ? 3.338 -18.969 -9.891 1 97.19 66 GLY B C 1
ATOM 1740 O O . GLY B 1 66 ? 3.287 -20.031 -9.266 1 97.19 66 GLY B O 1
ATOM 1741 N N . TYR B 1 67 ? 2.977 -17.781 -9.414 1 98.12 67 TYR B N 1
ATOM 1742 C CA . TYR B 1 67 ? 2.434 -17.656 -8.062 1 98.12 67 TYR B CA 1
ATOM 1743 C C . TYR B 1 67 ? 1.722 -16.312 -7.891 1 98.12 67 TYR B C 1
ATOM 1745 O O . TYR B 1 67 ? 1.925 -15.391 -8.68 1 98.12 67 TYR B O 1
ATOM 1753 N N . LEU B 1 68 ? 0.875 -16.25 -6.996 1 97.62 68 LEU B N 1
ATOM 1754 C CA . LEU B 1 68 ? 0.231 -15.047 -6.496 1 97.62 68 LEU B CA 1
ATOM 1755 C C . LEU B 1 68 ? 0.178 -15.047 -4.973 1 97.62 68 LEU B C 1
ATOM 1757 O O . LEU B 1 68 ? -0.247 -16.031 -4.363 1 97.62 68 LEU B O 1
ATOM 1761 N N . MET B 1 69 ? 0.682 -13.977 -4.344 1 98.56 69 MET B N 1
ATOM 1762 C CA . MET B 1 69 ? 0.546 -13.781 -2.902 1 98.56 69 MET B CA 1
ATOM 1763 C C . MET B 1 69 ? -0.322 -12.562 -2.598 1 98.56 69 MET B C 1
ATOM 1765 O O . MET B 1 69 ? -0.202 -11.531 -3.258 1 98.56 69 MET B O 1
ATOM 1769 N N . ALA B 1 70 ? -1.129 -12.719 -1.64 1 98.81 70 ALA B N 1
ATOM 1770 C CA . ALA B 1 70 ? -1.985 -11.625 -1.195 1 98.81 70 ALA B CA 1
ATOM 1771 C C . ALA B 1 70 ? -2.062 -11.57 0.328 1 98.81 70 ALA B C 1
ATOM 1773 O O . ALA B 1 70 ? -2.023 -12.609 0.994 1 98.81 70 ALA B O 1
ATOM 1774 N N . ILE B 1 71 ? -2.115 -10.43 0.838 1 98.75 71 ILE B N 1
ATOM 1775 C CA . ILE B 1 71 ? -2.32 -10.195 2.264 1 98.75 71 ILE B CA 1
ATOM 1776 C C . ILE B 1 71 ? -3.795 -9.906 2.533 1 98.75 71 ILE B C 1
ATOM 1778 O O . ILE B 1 71 ? -4.371 -8.984 1.943 1 98.75 71 ILE B O 1
ATOM 1782 N N . ILE B 1 72 ? -4.395 -10.703 3.324 1 98.69 72 ILE B N 1
ATOM 1783 C CA . ILE B 1 72 ? -5.797 -10.562 3.701 1 98.69 72 ILE B CA 1
ATOM 1784 C C . ILE B 1 72 ? -5.902 -9.914 5.078 1 98.69 72 ILE B C 1
ATOM 1786 O O . ILE B 1 72 ? -5.586 -10.547 6.094 1 98.69 72 ILE B O 1
ATOM 1790 N N . ASP B 1 73 ? -6.352 -8.695 5.086 1 98.12 73 ASP B N 1
ATOM 1791 C CA . ASP B 1 73 ? -6.395 -7.953 6.344 1 98.12 73 ASP B CA 1
ATOM 1792 C C . ASP B 1 73 ? -7.27 -6.711 6.219 1 98.12 73 ASP B C 1
ATOM 1794 O O . ASP B 1 73 ? -7.766 -6.398 5.133 1 98.12 73 ASP B O 1
ATOM 1798 N N . THR B 1 74 ? -7.52 -6.117 7.332 1 97.38 74 THR B N 1
ATOM 1799 C CA . THR B 1 74 ? -8.148 -4.801 7.305 1 97.38 74 THR B CA 1
ATOM 1800 C C . THR B 1 74 ? -7.133 -3.721 6.949 1 97.38 74 THR B C 1
ATOM 1802 O O . THR B 1 74 ? -5.938 -3.998 6.848 1 97.38 74 THR B O 1
ATOM 1805 N N . HIS B 1 75 ? -7.602 -2.559 6.613 1 94.88 75 HIS B N 1
ATOM 1806 C CA . HIS B 1 75 ? -6.801 -1.39 6.262 1 94.88 75 HIS B CA 1
ATOM 1807 C C . HIS B 1 75 ? -6.773 -0.376 7.398 1 94.88 75 HIS B C 1
ATOM 1809 O O . HIS B 1 75 ? -7.738 -0.263 8.164 1 94.88 75 HIS B O 1
ATOM 1815 N N . LEU B 1 76 ? -5.781 0.386 7.477 1 96.38 76 LEU B N 1
ATOM 1816 C CA . LEU B 1 76 ? -5.598 1.362 8.547 1 96.38 76 LEU B CA 1
ATOM 1817 C C . LEU B 1 76 ? -6.75 2.363 8.562 1 96.38 76 LEU B C 1
ATOM 1819 O O . LEU B 1 76 ? -7.152 2.828 9.633 1 96.38 76 LEU B O 1
ATOM 1823 N N . HIS B 1 77 ? -7.309 2.648 7.402 1 94.75 77 HIS B N 1
ATOM 1824 C CA . HIS B 1 77 ? -8.383 3.633 7.312 1 94.75 77 HIS B CA 1
ATOM 1825 C C . HIS B 1 77 ? -9.75 2.975 7.465 1 94.75 77 HIS B C 1
ATOM 1827 O O . HIS B 1 77 ? -10.75 3.658 7.68 1 94.75 77 HIS B O 1
ATO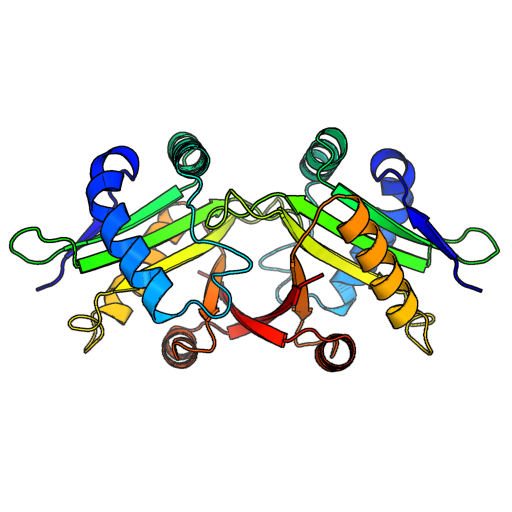M 1833 N N . PHE B 1 78 ? -9.734 1.63 7.266 1 94.62 78 PHE B N 1
ATOM 1834 C CA . PHE B 1 78 ? -10.992 0.89 7.184 1 94.62 78 PHE B CA 1
ATOM 1835 C C . PHE B 1 78 ? -10.922 -0.379 8.023 1 94.62 78 PHE B C 1
ATOM 1837 O O . PHE B 1 78 ? -10.906 -1.487 7.488 1 94.62 78 PHE B O 1
ATOM 1844 N N . SER B 1 79 ? -11.102 -0.181 9.305 1 95.94 79 SER B N 1
ATOM 1845 C CA . SER B 1 79 ? -10.875 -1.272 10.242 1 95.94 79 SER B CA 1
ATOM 1846 C C . SER B 1 79 ? -12.031 -2.264 10.234 1 95.94 79 SER B C 1
ATOM 1848 O O . SER B 1 79 ? -11.93 -3.354 10.797 1 95.94 79 SER B O 1
ATOM 1850 N N . ARG B 1 80 ? -13.102 -1.915 9.477 1 95.31 80 ARG B N 1
ATOM 1851 C CA . ARG B 1 80 ? -14.281 -2.768 9.484 1 95.31 80 ARG B CA 1
ATOM 1852 C C . ARG B 1 80 ? -14.445 -3.498 8.156 1 95.31 80 ARG B C 1
ATOM 1854 O O . ARG B 1 80 ? -15.445 -4.18 7.93 1 95.31 80 ARG B O 1
ATOM 1861 N N . THR B 1 81 ? -13.516 -3.342 7.273 1 96.38 81 THR B N 1
ATOM 1862 C CA . THR B 1 81 ? -13.555 -3.959 5.953 1 96.38 81 THR B CA 1
ATOM 1863 C C . THR B 1 81 ? -12.32 -4.816 5.719 1 96.38 81 THR B C 1
ATOM 1865 O O . THR B 1 81 ? -11.195 -4.367 5.945 1 96.38 81 THR B O 1
ATOM 1868 N N . VAL B 1 82 ? -12.531 -6.008 5.297 1 97.81 82 VAL B N 1
ATOM 1869 C CA . VAL B 1 82 ? -11.406 -6.895 4.992 1 97.81 82 VAL B CA 1
ATOM 1870 C C . VAL B 1 82 ? -11.023 -6.75 3.521 1 97.81 82 VAL B C 1
ATOM 1872 O O . VAL B 1 82 ? -11.883 -6.816 2.639 1 97.81 82 VAL B O 1
ATOM 1875 N N . PHE B 1 83 ? -9.758 -6.555 3.277 1 98.19 83 PHE B N 1
ATOM 1876 C CA . PHE B 1 83 ? -9.211 -6.41 1.935 1 98.19 83 PHE B CA 1
ATOM 1877 C C . PHE B 1 83 ? -8.328 -7.602 1.578 1 98.19 83 PHE B C 1
ATOM 1879 O O . PHE B 1 83 ? -7.727 -8.219 2.459 1 98.19 83 PHE B O 1
ATOM 1886 N N . ALA B 1 84 ? -8.312 -7.906 0.361 1 98.75 84 ALA B N 1
ATOM 1887 C CA . ALA B 1 84 ? -7.238 -8.703 -0.229 1 98.75 84 ALA B CA 1
ATOM 1888 C C . ALA B 1 84 ? -6.305 -7.828 -1.061 1 98.75 84 ALA B C 1
ATOM 1890 O O . ALA B 1 84 ? -6.66 -7.406 -2.164 1 98.75 84 ALA B O 1
ATOM 1891 N N . GLY B 1 85 ? -5.176 -7.582 -0.499 1 98.5 85 GLY B N 1
ATOM 1892 C CA . GLY B 1 85 ? -4.152 -6.859 -1.235 1 98.5 85 GLY B CA 1
ATOM 1893 C C . GLY B 1 85 ? -3.174 -7.77 -1.949 1 98.5 85 GLY B C 1
ATOM 1894 O O . GLY B 1 85 ? -2.352 -8.43 -1.31 1 98.5 85 GLY B O 1
ATOM 1895 N N . VAL B 1 86 ? -3.232 -7.734 -3.234 1 98 86 VAL B N 1
ATOM 1896 C CA . VAL B 1 86 ? -2.299 -8.555 -3.996 1 98 86 VAL B CA 1
ATOM 1897 C C . VAL B 1 86 ? -0.897 -7.953 -3.918 1 98 86 VAL B C 1
ATOM 1899 O O . VAL B 1 86 ? -0.685 -6.809 -4.32 1 98 86 VAL B O 1
ATOM 1902 N N . ASP B 1 87 ? -0.05 -8.727 -3.354 1 96.94 87 ASP B N 1
ATOM 1903 C CA . ASP B 1 87 ? 1.314 -8.281 -3.086 1 96.94 87 ASP B CA 1
ATOM 1904 C C . ASP B 1 87 ? 2.221 -8.539 -4.289 1 96.94 87 ASP B C 1
ATOM 1906 O O . ASP B 1 87 ? 3.023 -7.684 -4.664 1 96.94 87 ASP B O 1
ATOM 1910 N N . VAL B 1 88 ? 2.119 -9.711 -4.805 1 94.31 88 VAL B N 1
ATOM 1911 C CA . VAL B 1 88 ? 2.898 -10.102 -5.977 1 94.31 88 VAL B CA 1
ATOM 1912 C C . VAL B 1 88 ? 2.117 -11.117 -6.801 1 94.31 88 VAL B C 1
ATOM 1914 O O . VAL B 1 88 ? 1.349 -11.914 -6.254 1 94.31 88 VAL B O 1
ATOM 1917 N N . TYR B 1 89 ? 2.277 -10.984 -8.086 1 92.38 89 TYR B N 1
ATOM 1918 C CA . TYR B 1 89 ? 1.704 -11.875 -9.086 1 92.38 89 TYR B CA 1
ATOM 1919 C C . TYR B 1 89 ? 2.658 -12.062 -10.258 1 92.38 89 TYR B C 1
ATOM 1921 O O . TYR B 1 89 ? 3.143 -11.078 -10.836 1 92.38 89 TYR B O 1
ATOM 1929 N N . TRP B 1 90 ? 2.883 -13.359 -10.547 1 93.19 90 TRP B N 1
ATOM 1930 C CA . TRP B 1 90 ? 3.818 -13.617 -11.633 1 93.19 90 TRP B CA 1
ATOM 1931 C C . TRP B 1 90 ? 3.535 -14.961 -12.289 1 93.19 90 TRP B C 1
ATOM 1933 O O . TRP B 1 90 ? 3.24 -15.945 -11.602 1 93.19 90 TRP B O 1
ATOM 1943 N N . LEU B 1 91 ? 3.551 -14.961 -13.57 1 93.88 91 LEU B N 1
ATOM 1944 C CA . LEU B 1 91 ? 3.578 -16.156 -14.398 1 93.88 91 LEU B CA 1
ATOM 1945 C C . LEU B 1 91 ? 4.773 -16.141 -15.344 1 93.88 91 LEU B C 1
ATOM 1947 O O . LEU B 1 91 ? 5.09 -15.102 -15.938 1 93.88 91 LEU B O 1
ATOM 1951 N N . ALA B 1 92 ? 5.43 -17.281 -15.422 1 93.5 92 ALA B N 1
ATOM 1952 C CA . ALA B 1 92 ? 6.492 -17.359 -16.422 1 93.5 92 ALA B CA 1
ATOM 1953 C C . ALA B 1 92 ? 5.992 -16.906 -17.797 1 93.5 92 ALA B C 1
ATOM 1955 O O . ALA B 1 92 ? 4.875 -17.234 -18.188 1 93.5 92 ALA B O 1
ATOM 1956 N N . PRO B 1 93 ? 6.832 -16.109 -18.484 1 89.75 93 PRO B N 1
ATOM 1957 C CA . PRO B 1 93 ? 6.418 -15.531 -19.766 1 89.75 93 PRO B CA 1
ATOM 1958 C C . PRO B 1 93 ? 5.809 -16.562 -20.719 1 89.75 93 PRO B C 1
ATOM 1960 O O . PRO B 1 93 ? 4.828 -16.266 -21.406 1 89.75 93 PRO B O 1
ATOM 1963 N N . GLU B 1 94 ? 6.297 -17.703 -20.734 1 89.56 94 GLU B N 1
ATOM 1964 C CA . GLU B 1 94 ? 5.848 -18.75 -21.656 1 89.56 94 GLU B CA 1
ATOM 1965 C C . GLU B 1 94 ? 4.461 -19.25 -21.281 1 89.56 94 GLU B C 1
ATOM 1967 O O . GLU B 1 94 ? 3.822 -19.969 -22.062 1 89.56 94 GLU B O 1
ATOM 1972 N N . HIS B 1 95 ? 4.004 -18.812 -20.094 1 91 95 HIS B N 1
ATOM 1973 C CA . HIS B 1 95 ? 2.715 -19.312 -19.641 1 91 95 HIS B CA 1
ATOM 1974 C C . HIS B 1 95 ? 1.712 -18.172 -19.469 1 91 95 HIS B C 1
ATOM 1976 O O . HIS B 1 95 ? 0.668 -18.359 -18.828 1 91 95 HIS B O 1
ATOM 1982 N N . ARG B 1 96 ? 2.01 -16.906 -19.891 1 84.38 96 ARG B N 1
ATOM 1983 C CA . ARG B 1 96 ? 1.155 -15.734 -19.719 1 84.38 96 ARG B CA 1
ATOM 1984 C C . ARG B 1 96 ? 0.066 -15.695 -20.797 1 84.38 96 ARG B C 1
ATOM 1986 O O . ARG B 1 96 ? -0.879 -14.914 -20.688 1 84.38 96 ARG B O 1
ATOM 1993 N N . GLY B 1 97 ? 0.173 -16.453 -21.734 1 74.88 97 GLY B N 1
ATOM 1994 C CA . GLY B 1 97 ? -0.743 -16.422 -22.859 1 74.88 97 GLY B CA 1
ATOM 1995 C C . GLY B 1 97 ? -2.023 -17.188 -22.609 1 74.88 97 GLY B C 1
ATOM 1996 O O . GLY B 1 97 ? -2.176 -17.844 -21.578 1 74.88 97 GLY B O 1
ATOM 1997 N N . GLY B 1 98 ? -2.975 -16.844 -23.406 1 78.69 98 GLY B N 1
ATOM 1998 C CA . GLY B 1 98 ? -4.27 -17.516 -23.328 1 78.69 98 GLY B CA 1
ATOM 1999 C C . GLY B 1 98 ? -5.109 -17.031 -22.156 1 78.69 98 GLY B C 1
ATOM 2000 O O . GLY B 1 98 ? -5.277 -15.836 -21.953 1 78.69 98 GLY B O 1
ATOM 2001 N N . ARG B 1 99 ? -5.668 -18.016 -21.438 1 88.06 99 ARG B N 1
ATOM 2002 C CA . ARG B 1 99 ? -6.594 -17.734 -20.359 1 88.06 99 ARG B CA 1
ATOM 2003 C C . ARG B 1 99 ? -5.969 -18.062 -19 1 88.06 99 ARG B C 1
ATOM 2005 O O . ARG B 1 99 ? -6.652 -18.047 -17.984 1 88.06 99 ARG B O 1
ATOM 2012 N N . THR B 1 100 ? -4.605 -18.266 -19.062 1 92.38 100 THR B N 1
ATOM 2013 C CA . THR B 1 100 ? -3.984 -18.75 -17.844 1 92.38 100 THR B CA 1
ATOM 2014 C C . THR B 1 100 ? -3.971 -17.656 -16.766 1 92.38 100 THR B C 1
ATOM 2016 O O . THR B 1 100 ? -4.359 -17.906 -15.625 1 92.38 100 THR B O 1
ATOM 2019 N N . ALA B 1 101 ? -3.57 -16.484 -17.156 1 91.19 101 ALA B N 1
ATOM 2020 C CA . ALA B 1 101 ? -3.529 -15.367 -16.219 1 91.19 101 ALA B CA 1
ATOM 2021 C C . ALA B 1 101 ? -4.926 -15.039 -15.695 1 91.19 101 ALA B C 1
ATOM 2023 O O . ALA B 1 101 ? -5.117 -14.867 -14.484 1 91.19 101 ALA B O 1
ATOM 2024 N N . LEU B 1 102 ? -5.828 -15.008 -16.625 1 92.81 102 LEU B N 1
ATOM 2025 C CA . LEU B 1 102 ? -7.215 -14.742 -16.25 1 92.81 102 LEU B CA 1
ATOM 2026 C C . LEU B 1 102 ? -7.73 -15.805 -15.281 1 92.81 102 LEU B C 1
ATOM 2028 O O . LEU B 1 102 ? -8.367 -15.477 -14.281 1 92.81 102 LEU B O 1
ATOM 2032 N N . ARG B 1 103 ? -7.496 -17.031 -15.547 1 95.25 103 ARG B N 1
ATOM 2033 C CA . ARG B 1 103 ? -7.941 -18.125 -14.688 1 95.25 103 ARG B CA 1
ATOM 2034 C C . ARG B 1 103 ? -7.293 -18.047 -13.312 1 95.25 103 ARG B C 1
ATOM 2036 O O . ARG B 1 103 ? -7.938 -18.312 -12.297 1 95.25 103 ARG B O 1
ATOM 2043 N N . MET B 1 104 ? -6.078 -17.703 -13.258 1 96.06 104 MET B N 1
ATOM 2044 C CA . MET B 1 104 ? -5.383 -17.578 -11.984 1 96.06 104 MET B CA 1
ATOM 2045 C C . MET B 1 104 ? -6 -16.484 -11.133 1 96.06 104 MET B C 1
ATOM 2047 O O . MET B 1 104 ? -6.273 -16.688 -9.945 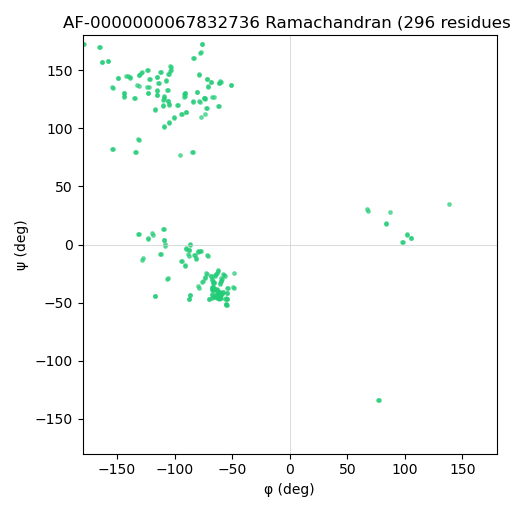1 96.06 104 MET B O 1
ATOM 2051 N N . LEU B 1 105 ? -6.238 -15.359 -11.789 1 95.81 105 LEU B N 1
ATOM 2052 C CA . LEU B 1 105 ? -6.789 -14.219 -11.07 1 95.81 105 LEU B CA 1
ATOM 2053 C C . LEU B 1 105 ? -8.211 -14.508 -10.594 1 95.81 105 LEU B C 1
ATOM 2055 O O . LEU B 1 105 ? -8.594 -14.125 -9.484 1 95.81 105 LEU B O 1
ATOM 2059 N N . LYS B 1 106 ? -8.945 -15.203 -11.375 1 96.88 106 LYS B N 1
ATOM 2060 C CA . LYS B 1 106 ? -10.297 -15.586 -10.969 1 96.88 106 LYS B CA 1
ATOM 2061 C C . LYS B 1 106 ? -10.258 -16.578 -9.805 1 96.88 106 LYS B C 1
ATOM 2063 O O . LYS B 1 106 ? -11.07 -16.484 -8.883 1 96.88 106 LYS B O 1
ATOM 2068 N N . THR B 1 107 ? -9.375 -17.516 -9.914 1 98.06 107 THR B N 1
ATOM 2069 C CA . THR B 1 107 ? -9.203 -18.453 -8.82 1 98.06 107 THR B CA 1
ATOM 2070 C C . THR B 1 107 ? -8.812 -17.734 -7.535 1 98.06 107 THR B C 1
ATOM 2072 O O . THR B 1 107 ? -9.352 -18.016 -6.465 1 98.06 107 THR B O 1
ATOM 2075 N N . ALA B 1 108 ? -7.938 -16.797 -7.656 1 98.31 108 ALA B N 1
ATOM 2076 C CA . ALA B 1 108 ? -7.527 -16 -6.496 1 98.31 108 ALA B CA 1
ATOM 2077 C C . ALA B 1 108 ? -8.711 -15.258 -5.891 1 98.31 108 ALA B C 1
ATOM 2079 O O . ALA B 1 108 ? -8.891 -15.25 -4.672 1 98.31 108 ALA B O 1
ATOM 2080 N N . GLU B 1 109 ? -9.5 -14.641 -6.723 1 98.44 109 GLU B N 1
ATOM 2081 C CA . GLU B 1 109 ? -10.664 -13.906 -6.234 1 98.44 109 GLU B CA 1
ATOM 2082 C C . GLU B 1 109 ? -11.594 -14.82 -5.441 1 98.44 109 GLU B C 1
ATOM 2084 O O . GLU B 1 109 ? -12.141 -14.414 -4.414 1 98.44 109 GLU B O 1
ATOM 2089 N N . ALA B 1 110 ? -11.781 -15.992 -5.914 1 98.44 110 ALA B N 1
ATOM 2090 C CA . ALA B 1 110 ? -12.617 -16.953 -5.195 1 98.44 110 ALA B CA 1
ATOM 2091 C C . ALA B 1 110 ? -12.039 -17.266 -3.82 1 98.44 110 ALA B C 1
ATOM 2093 O O . ALA B 1 110 ? -12.773 -17.375 -2.836 1 98.44 110 ALA B O 1
ATOM 2094 N N . CYS B 1 111 ? -10.727 -17.422 -3.758 1 98.56 111 CYS B N 1
ATOM 2095 C CA . CYS B 1 111 ? -10.055 -17.672 -2.486 1 98.56 111 CYS B CA 1
ATOM 2096 C C . CYS B 1 111 ? -10.203 -16.469 -1.555 1 98.56 111 CYS B C 1
ATOM 2098 O O . CYS B 1 111 ? -10.461 -16.641 -0.361 1 98.56 111 CYS B O 1
ATOM 2100 N N . PHE B 1 112 ? -10.008 -15.242 -2.113 1 98.56 112 PHE B N 1
ATOM 2101 C CA . PHE B 1 112 ? -10.164 -14.023 -1.322 1 98.56 112 PHE B CA 1
ATOM 2102 C C . PHE B 1 112 ? -11.539 -13.969 -0.668 1 98.56 112 PHE B C 1
ATOM 2104 O O . PHE B 1 112 ? -11.648 -13.703 0.529 1 98.56 112 PHE B O 1
ATOM 2111 N N . LYS B 1 113 ? -12.547 -14.258 -1.442 1 97.94 113 LYS B N 1
ATOM 2112 C CA . LYS B 1 113 ? -13.922 -14.242 -0.952 1 97.94 113 LYS B CA 1
ATOM 2113 C C . LYS B 1 113 ? -14.117 -15.25 0.175 1 97.94 113 LYS B C 1
ATOM 2115 O O . LYS B 1 113 ? -14.727 -14.938 1.198 1 97.94 113 LYS B O 1
ATOM 2120 N N . ALA B 1 114 ? -13.57 -16.359 -0.009 1 97.88 114 ALA B N 1
ATOM 2121 C CA . ALA B 1 114 ? -13.695 -17.422 0.986 1 97.88 114 ALA B CA 1
ATOM 2122 C C . ALA B 1 114 ? -13.008 -17.031 2.291 1 97.88 114 ALA B C 1
ATOM 2124 O O . ALA B 1 114 ? -13.406 -17.484 3.369 1 97.88 114 ALA B O 1
ATOM 2125 N N . MET B 1 115 ? -12.039 -16.188 2.162 1 97.69 115 MET B N 1
ATOM 2126 C CA . MET B 1 115 ? -11.289 -15.766 3.342 1 97.69 115 MET B CA 1
ATOM 2127 C C . MET B 1 115 ? -11.922 -14.523 3.965 1 97.69 115 MET B C 1
ATOM 2129 O O . MET B 1 115 ? -11.383 -13.961 4.922 1 97.69 115 MET B O 1
ATOM 2133 N N . GLY B 1 116 ? -12.961 -14.016 3.316 1 97.31 116 GLY B N 1
ATOM 2134 C CA . GLY B 1 116 ? -13.742 -12.961 3.941 1 97.31 116 GLY B CA 1
ATOM 2135 C C . GLY B 1 116 ? -13.422 -11.578 3.391 1 97.31 116 GLY B C 1
ATOM 2136 O O . GLY B 1 116 ? -13.914 -10.57 3.9 1 97.31 116 GLY B O 1
ATOM 2137 N N . ALA B 1 117 ? -12.664 -11.508 2.338 1 98.19 117 ALA B N 1
ATOM 2138 C CA . ALA B 1 117 ? -12.352 -10.211 1.742 1 98.19 117 ALA B CA 1
ATOM 2139 C C . ALA B 1 117 ? -13.578 -9.625 1.036 1 98.19 117 ALA B C 1
ATOM 2141 O O . ALA B 1 117 ? -14.32 -10.352 0.373 1 98.19 117 ALA B O 1
ATOM 2142 N N . HIS B 1 118 ? -13.68 -8.312 1.17 1 97.06 118 HIS B N 1
ATOM 2143 C CA . HIS B 1 118 ? -14.773 -7.602 0.507 1 97.06 118 HIS B CA 1
ATOM 2144 C C . HIS B 1 118 ? -14.266 -6.82 -0.699 1 97.06 118 HIS B C 1
ATOM 2146 O O . HIS B 1 118 ? -15.023 -6.562 -1.639 1 97.06 118 HIS B O 1
ATOM 2152 N N . VAL B 1 119 ? -13.078 -6.434 -0.619 1 97.31 119 VAL B N 1
ATOM 2153 C CA . VAL B 1 119 ? -12.469 -5.613 -1.658 1 97.31 119 VAL B CA 1
ATOM 2154 C C . VAL B 1 119 ? -11.102 -6.191 -2.033 1 97.31 119 VAL B C 1
ATOM 2156 O O . VAL B 1 119 ? -10.336 -6.609 -1.162 1 97.31 119 VAL B O 1
ATOM 2159 N N . VAL B 1 120 ? -10.844 -6.223 -3.273 1 98.19 120 VAL B N 1
ATOM 2160 C CA . VAL B 1 120 ? -9.523 -6.613 -3.76 1 98.19 120 VAL B CA 1
ATOM 2161 C C . VAL B 1 120 ? -8.773 -5.387 -4.262 1 98.19 120 VAL B C 1
ATOM 2163 O O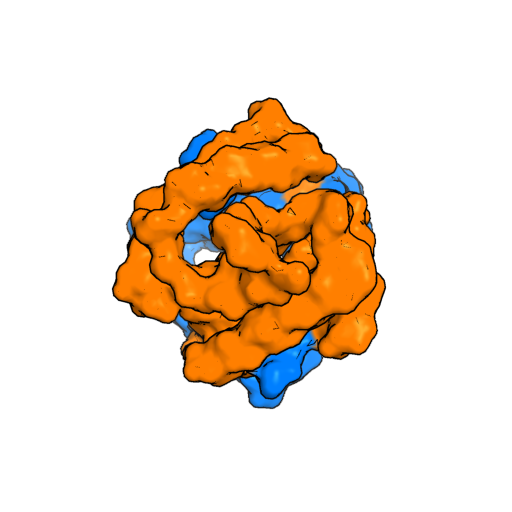 . VAL B 1 120 ? -9.344 -4.539 -4.953 1 98.19 120 VAL B O 1
ATOM 2166 N N . LEU B 1 121 ? -7.531 -5.254 -3.852 1 97.19 121 LEU B N 1
ATOM 2167 C CA . LEU B 1 121 ? -6.617 -4.246 -4.375 1 97.19 121 LEU B CA 1
ATOM 2168 C C . LEU B 1 121 ? -5.516 -4.895 -5.211 1 97.19 121 LEU B C 1
ATOM 2170 O O . LEU B 1 121 ? -4.793 -5.762 -4.723 1 97.19 121 LEU B O 1
ATOM 2174 N N . GLN B 1 122 ? -5.477 -4.504 -6.457 1 96.25 122 GLN B N 1
ATOM 2175 C CA . GLN B 1 122 ? -4.426 -4.934 -7.371 1 96.25 122 GLN B CA 1
ATOM 2176 C C . GLN B 1 122 ? -3.455 -3.793 -7.664 1 96.25 122 GLN B C 1
ATOM 2178 O O . GLN B 1 122 ? -3.865 -2.635 -7.777 1 96.25 122 GLN B O 1
ATOM 2183 N N . HIS B 1 123 ? -2.186 -4.156 -7.746 1 92.31 123 HIS B N 1
ATOM 2184 C CA . HIS B 1 123 ? -1.14 -3.197 -8.086 1 92.31 123 HIS B CA 1
ATOM 2185 C C . HIS B 1 123 ? -0.586 -3.453 -9.484 1 92.31 123 HIS B C 1
ATOM 2187 O O . HIS B 1 123 ? 0.137 -4.43 -9.695 1 92.31 123 HIS B O 1
ATOM 2193 N N . ALA B 1 124 ? -1.001 -2.695 -10.391 1 86.31 124 ALA B N 1
ATOM 2194 C CA . ALA B 1 124 ? -0.563 -2.828 -11.773 1 86.31 124 ALA B CA 1
ATOM 2195 C C . ALA B 1 124 ? 0.68 -1.984 -12.039 1 86.31 124 ALA B C 1
ATOM 2197 O O . ALA B 1 124 ? 0.622 -0.753 -12 1 86.31 124 ALA B O 1
ATOM 2198 N N . TRP B 1 125 ? 1.72 -2.732 -12.305 1 77.69 125 TRP B N 1
ATOM 2199 C CA . TRP B 1 125 ? 2.945 -2.027 -12.664 1 77.69 125 TRP B CA 1
ATOM 2200 C C . TRP B 1 125 ? 2.826 -1.404 -14.055 1 77.69 125 TRP B C 1
ATOM 2202 O O . TRP B 1 125 ? 2.344 -2.047 -14.992 1 77.69 125 TRP B O 1
ATOM 2212 N N . HIS B 1 126 ? 3.209 -0.313 -14.188 1 68.56 126 HIS B N 1
ATOM 2213 C CA . HIS B 1 126 ? 3.062 0.415 -15.438 1 68.56 126 HIS B CA 1
ATOM 2214 C C . HIS B 1 126 ? 3.822 -0.273 -16.562 1 68.56 126 HIS B C 1
ATOM 2216 O O . HIS B 1 126 ? 3.428 -0.184 -17.734 1 68.56 126 HIS B O 1
ATOM 2222 N N . VAL B 1 127 ? 4.746 -1.024 -16.25 1 58.69 127 VAL B N 1
ATOM 2223 C CA . VAL B 1 127 ? 5.598 -1.611 -17.281 1 58.69 127 VAL B CA 1
ATOM 2224 C C . VAL B 1 127 ? 4.988 -2.922 -17.766 1 58.69 127 VAL B C 1
ATOM 2226 O O . VAL B 1 127 ? 5.391 -3.451 -18.812 1 58.69 127 VAL B O 1
ATOM 2229 N N . ARG B 1 128 ? 3.982 -3.438 -17.188 1 64.69 128 ARG B N 1
ATOM 2230 C CA . ARG B 1 128 ? 3.588 -4.812 -17.469 1 64.69 128 ARG B CA 1
ATOM 2231 C C . ARG B 1 128 ? 2.242 -4.852 -18.188 1 64.69 128 ARG B C 1
ATOM 2233 O O . ARG B 1 128 ? 1.854 -5.887 -18.734 1 64.69 128 ARG B O 1
ATOM 2240 N N . GLY B 1 129 ? 1.606 -3.824 -18.297 1 65.81 129 GLY B N 1
ATOM 2241 C CA . GLY B 1 129 ? 0.385 -3.775 -19.078 1 65.81 129 GLY B CA 1
ATOM 2242 C C . GLY B 1 129 ? -0.744 -4.594 -18.484 1 65.81 129 GLY B C 1
ATOM 2243 O O . GLY B 1 129 ? -1.512 -5.227 -19.203 1 65.81 129 GLY B O 1
ATOM 2244 N N . GLN B 1 130 ? -0.836 -4.762 -17.219 1 81.81 130 GLN B N 1
ATOM 2245 C CA . GLN B 1 130 ? -1.851 -5.598 -16.578 1 81.81 130 GLN B CA 1
ATOM 2246 C C . GLN B 1 130 ? -3.166 -4.84 -16.422 1 81.81 130 GLN B C 1
ATOM 2248 O O . GLN B 1 130 ? -4.203 -5.441 -16.141 1 81.81 130 GLN B O 1
ATOM 2253 N N . GLU B 1 131 ? -3.1 -3.617 -16.688 1 87.25 131 GLU B N 1
ATOM 2254 C CA . GLU B 1 131 ? -4.258 -2.76 -16.453 1 87.25 131 GLU B CA 1
ATOM 2255 C C . GLU B 1 131 ? -5.438 -3.166 -17.328 1 87.25 131 GLU B C 1
ATOM 2257 O O . GLU B 1 131 ? -6.582 -3.176 -16.859 1 87.25 131 GLU B O 1
ATOM 2262 N N . ARG B 1 132 ? -5.141 -3.537 -18.5 1 85.44 132 ARG B N 1
ATOM 2263 C CA . ARG B 1 132 ? -6.219 -3.895 -19.422 1 85.44 132 ARG B CA 1
ATOM 2264 C C . ARG B 1 132 ? -6.93 -5.164 -18.969 1 85.44 132 ARG B C 1
ATOM 2266 O O . ARG B 1 132 ? -8.164 -5.227 -18.969 1 85.44 132 ARG B O 1
ATOM 2273 N N . LEU B 1 133 ? -6.125 -6.113 -18.625 1 88.44 133 LEU B N 1
ATOM 2274 C CA . LEU B 1 133 ? -6.699 -7.363 -18.141 1 88.44 133 LEU B CA 1
ATOM 2275 C C . LEU B 1 133 ? -7.523 -7.125 -16.875 1 88.44 133 LEU B C 1
ATOM 2277 O O . LEU B 1 133 ? -8.641 -7.633 -16.75 1 88.44 133 LEU B O 1
ATOM 2281 N N . LEU B 1 134 ? -7.02 -6.355 -15.977 1 93.62 134 LEU B N 1
ATOM 2282 C CA . LEU B 1 134 ? -7.707 -6.078 -14.719 1 93.62 134 LEU B CA 1
ATOM 2283 C C . LEU B 1 134 ? -9 -5.305 -14.961 1 93.62 134 LEU B C 1
ATOM 2285 O O . LEU B 1 134 ? -10.016 -5.574 -14.328 1 93.62 134 LEU B O 1
ATOM 2289 N N . ALA B 1 135 ? -8.875 -4.406 -15.906 1 93.06 135 ALA B N 1
ATOM 2290 C CA . ALA B 1 135 ? -10.078 -3.646 -16.25 1 93.06 135 ALA B CA 1
ATOM 2291 C C . ALA B 1 135 ? -11.172 -4.566 -16.781 1 93.06 135 ALA B C 1
ATOM 2293 O O . ALA B 1 135 ? -12.336 -4.434 -16.406 1 93.06 135 ALA B O 1
ATOM 2294 N N . ARG B 1 136 ? -10.812 -5.488 -17.609 1 91.75 136 ARG B N 1
ATOM 2295 C CA . ARG B 1 136 ? -11.766 -6.441 -18.156 1 91.75 136 ARG B CA 1
ATOM 2296 C C . ARG B 1 136 ? -12.367 -7.316 -17.062 1 91.75 136 ARG B C 1
ATOM 2298 O O . ARG B 1 136 ? -13.5 -7.785 -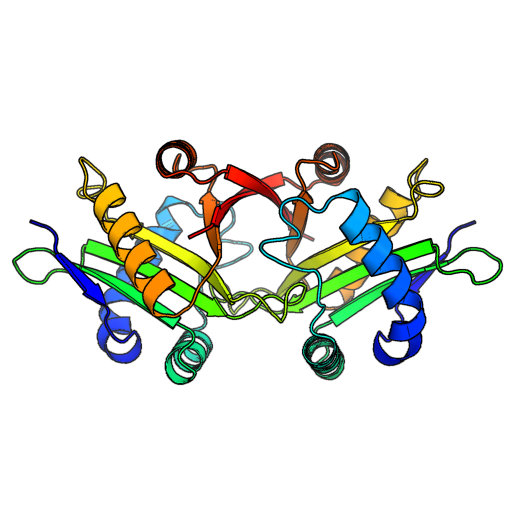17.188 1 91.75 136 ARG B O 1
ATOM 2305 N N . MET B 1 137 ? -11.633 -7.438 -16.016 1 94.81 137 MET B N 1
ATOM 2306 C CA . MET B 1 137 ? -12.086 -8.266 -14.906 1 94.81 137 MET B CA 1
ATOM 2307 C C . MET B 1 137 ? -12.945 -7.461 -13.938 1 94.81 137 MET B C 1
ATOM 2309 O O . MET B 1 137 ? -13.438 -7.996 -12.945 1 94.81 137 MET B O 1
ATOM 2313 N N . GLY B 1 138 ? -13.062 -6.148 -14.203 1 96.25 138 GLY B N 1
ATOM 2314 C CA . GLY B 1 138 ? -13.961 -5.348 -13.391 1 96.25 138 GLY B CA 1
ATOM 2315 C C . GLY B 1 138 ? -13.234 -4.465 -12.391 1 96.25 138 GLY B C 1
ATOM 2316 O O . GLY B 1 138 ? -13.875 -3.809 -11.562 1 96.25 138 GLY B O 1
ATOM 2317 N N . TYR B 1 139 ? -11.945 -4.453 -12.477 1 96.06 139 TYR B N 1
ATOM 2318 C CA . TYR B 1 139 ? -11.195 -3.543 -11.617 1 96.06 139 TYR B CA 1
ATOM 2319 C C . TYR B 1 139 ? -11.219 -2.125 -12.172 1 96.06 139 TYR B C 1
ATOM 2321 O O . TYR B 1 139 ? -11.172 -1.927 -13.391 1 96.06 139 TYR B O 1
ATOM 2329 N N . ALA B 1 140 ? -11.227 -1.156 -11.266 1 93.25 140 ALA B N 1
ATOM 2330 C CA . ALA B 1 140 ? -11.133 0.256 -11.625 1 93.25 140 ALA B CA 1
ATOM 2331 C C . ALA B 1 140 ? -9.922 0.911 -10.969 1 93.25 140 ALA B C 1
ATOM 2333 O O . ALA B 1 140 ? -9.594 0.613 -9.812 1 93.25 140 ALA B O 1
ATOM 2334 N N . PRO B 1 141 ? -9.266 1.821 -11.719 1 91.62 141 PRO B N 1
ATOM 2335 C CA . PRO B 1 141 ? -8.148 2.531 -11.078 1 91.62 141 PRO B CA 1
ATOM 2336 C C . PRO B 1 141 ? -8.594 3.354 -9.867 1 91.62 141 PRO B C 1
ATOM 2338 O O . PRO B 1 141 ? -9.672 3.951 -9.883 1 91.62 141 PRO B O 1
ATOM 2341 N N . MET B 1 142 ? -7.762 3.316 -8.789 1 89.94 142 MET B N 1
ATOM 2342 C CA . MET B 1 142 ? -8.07 4.035 -7.555 1 89.94 142 MET B CA 1
ATOM 2343 C C . MET B 1 142 ? -7.023 5.105 -7.27 1 89.94 142 MET B C 1
ATOM 2345 O O . MET B 1 142 ? -7.363 6.238 -6.93 1 89.94 142 MET B O 1
ATOM 2349 N N . GLU B 1 143 ? -5.863 4.77 -7.418 1 90.5 143 GLU B N 1
ATOM 2350 C CA . GLU B 1 143 ? -4.785 5.719 -7.141 1 90.5 143 GLU B CA 1
ATOM 2351 C C . GLU B 1 143 ? -3.51 5.332 -7.883 1 90.5 143 GLU B C 1
ATOM 2353 O O . GLU B 1 143 ? -3.359 4.188 -8.32 1 90.5 143 GLU B O 1
ATOM 2358 N N . THR B 1 144 ? -2.66 6.324 -8.062 1 92.12 144 THR B N 1
ATOM 2359 C CA . THR B 1 144 ? -1.318 6.117 -8.594 1 92.12 144 THR B CA 1
ATOM 2360 C C . THR B 1 144 ? -0.272 6.246 -7.492 1 92.12 144 THR B C 1
ATOM 2362 O O . THR B 1 144 ? -0.269 7.223 -6.742 1 92.12 144 THR B O 1
ATOM 2365 N N . VAL B 1 145 ? 0.489 5.184 -7.371 1 94.38 145 VAL B N 1
ATOM 2366 C CA . VAL B 1 145 ? 1.627 5.254 -6.461 1 94.38 145 VAL B CA 1
ATOM 2367 C C . VAL B 1 145 ? 2.818 5.891 -7.172 1 94.38 145 VAL B C 1
ATOM 2369 O O . VAL B 1 145 ? 3.205 5.461 -8.258 1 94.38 145 VAL B O 1
ATOM 2372 N N . MET B 1 146 ? 3.35 7.004 -6.59 1 95.06 146 MET B N 1
ATOM 2373 C CA . MET B 1 146 ? 4.496 7.719 -7.141 1 95.06 146 MET B CA 1
ATOM 2374 C C . MET B 1 146 ? 5.691 7.637 -6.195 1 95.06 146 MET B C 1
ATOM 2376 O O . MET B 1 146 ? 5.527 7.652 -4.973 1 95.06 146 MET B O 1
ATOM 2380 N N . LYS B 1 147 ? 6.855 7.543 -6.75 1 95.44 147 LYS B N 1
ATOM 2381 C CA . LYS B 1 147 ? 8.055 7.328 -5.945 1 95.44 147 LYS B CA 1
ATOM 2382 C C . LYS B 1 147 ? 9.086 8.422 -6.191 1 95.44 147 LYS B C 1
ATOM 2384 O O . LYS B 1 147 ? 9.141 9 -7.281 1 95.44 147 LYS B O 1
ATOM 2389 N N . LYS B 1 148 ? 9.867 8.734 -5.254 1 96.56 148 LYS B N 1
ATOM 2390 C CA . LYS B 1 148 ? 11.023 9.633 -5.312 1 96.56 148 LYS B CA 1
ATOM 2391 C C . LYS B 1 148 ? 12.148 9.141 -4.414 1 96.56 148 LYS B C 1
ATOM 2393 O O . LYS B 1 148 ? 11.914 8.758 -3.266 1 96.56 148 LYS B O 1
ATOM 2398 N N . VAL B 1 149 ? 13.328 9.07 -4.914 1 95.44 149 VAL B N 1
ATOM 2399 C CA . VAL B 1 149 ? 14.508 8.758 -4.117 1 95.44 149 VAL B CA 1
ATOM 2400 C C . VAL B 1 149 ? 14.992 10.008 -3.391 1 95.44 149 VAL B C 1
ATOM 2402 O O . VAL B 1 149 ? 15.086 11.086 -3.988 1 95.44 149 VAL B O 1
ATOM 2405 N N . LEU B 1 150 ? 15.227 9.875 -2.164 1 94.56 150 LEU B N 1
ATOM 2406 C CA . LEU B 1 150 ? 15.656 11.016 -1.361 1 94.56 150 LEU B CA 1
ATOM 2407 C C . LEU B 1 150 ? 17.172 11.211 -1.454 1 94.56 150 LEU B C 1
ATOM 2409 O O . LEU B 1 150 ? 17.906 10.242 -1.616 1 94.56 150 LEU B O 1
#

InterPro domains:
  IPR000182 GNAT domain [PF00583] (32-123)
  IPR000182 GNAT domain [PS51186] (4-150)
  IPR016181 Acyl-CoA N-acyltransferase [SSF55729] (13-147)

Secondary structure (DSSP, 8-state):
--EEEE--HHHHHHHHHHHHHHHHHHH-S-TTTS--B--HHHHHHHHHTT-EEEEEEE-TTS-EEEEEEEEEEEETTEEEEEEEEEEEEEE-GGGSSTTHHHHHHHHHHHHHHHTT-SEEEEEEETTTT-HHHHHHTT-EEEEEEEEEE-/--EEEE--HHHHHHHHHHHHHHHHHHH-S-TTTS--B--HHHHHHHHHTT-EEEEEEE-TTS-EEEEEEEEEEEETTEEEEEEEEEEEEEE-GGGSSTTHHHHHHHHHHHHHHHTT-SEEEEEEETTTT-HHHHHHTT-EEEEEEEEEE-

Radius of gyration: 19.99 Å; Cα contacts (8 Å, |Δi|>4): 530; chains: 2; bounding box: 42×64×45 Å

pLDDT: mean 93.15, std 8.03, range [58.47, 98.88]

Foldseek 3Di:
DKDKDWDQCVVCVVLVVVVVVVVCVVDDDCCVQPPDDDPVVVQNVQVVVVFKTKMFIADPVGRTFWIWIWGWAADPVGRPATETETDDTDGHPVQPDDCRSVVSVVVVVVVNVVSPHDYYDDDDDPVPPCVVVVVVVPDDDDDDDDDDDD/DKDKDWDQCVVCVVLVVVVVVVVCVVDDDPCVQPPDDDPVVVQNVQVVVVFKTKMFIADPVGRTFWIWIWGWAADPVGRPAIETETDDTDGHPVQPDDCRSVVSVVVVVVVNVVSPHDYYDDDDDPVPPCVVVVVVVPDDDDDDDDDDDD